Protein AF-A0A0G0K7N0-F1 (afdb_monomer)

Structure (mmCIF, N/CA/C/O backbone):
data_AF-A0A0G0K7N0-F1
#
_entry.id   AF-A0A0G0K7N0-F1
#
loop_
_atom_site.group_PDB
_atom_site.id
_atom_site.type_symbol
_atom_site.label_atom_id
_atom_site.label_alt_id
_atom_site.label_comp_id
_atom_site.label_asym_id
_atom_site.label_entity_id
_atom_site.label_seq_id
_atom_site.pdbx_PDB_ins_code
_atom_site.Cartn_x
_atom_site.Cartn_y
_atom_site.Cartn_z
_atom_site.occupancy
_atom_site.B_iso_or_equiv
_atom_site.auth_seq_id
_atom_site.auth_comp_id
_atom_site.auth_asym_id
_atom_site.auth_atom_id
_atom_site.pdbx_PDB_model_num
ATOM 1 N N . SER A 1 1 ? 27.057 -12.767 5.379 1.00 73.12 1 SER A N 1
ATOM 2 C CA . SER A 1 1 ? 26.834 -13.093 3.953 1.00 73.12 1 SER A CA 1
ATOM 3 C C . SER A 1 1 ? 25.597 -12.345 3.474 1.00 73.12 1 SER A C 1
ATOM 5 O O . SER A 1 1 ? 24.808 -11.921 4.312 1.00 73.12 1 SER A O 1
ATOM 7 N N . PHE A 1 2 ? 25.406 -12.199 2.161 1.00 77.31 2 PHE A N 1
ATOM 8 C CA . PHE A 1 2 ? 24.207 -11.573 1.585 1.00 77.31 2 PHE A CA 1
ATOM 9 C C . PHE A 1 2 ? 22.898 -12.243 2.057 1.00 77.31 2 PHE A C 1
ATOM 11 O O . PHE A 1 2 ? 21.954 -11.561 2.433 1.00 77.31 2 PHE A O 1
ATOM 18 N N . ILE A 1 3 ? 22.882 -13.579 2.159 1.00 69.94 3 ILE A N 1
ATOM 19 C CA . ILE A 1 3 ? 21.724 -14.349 2.654 1.00 69.94 3 ILE A CA 1
ATOM 20 C C . ILE A 1 3 ? 21.365 -13.985 4.102 1.00 69.94 3 ILE A C 1
ATOM 22 O O . ILE A 1 3 ? 20.190 -13.795 4.405 1.00 69.94 3 ILE A O 1
ATOM 26 N N . ASN A 1 4 ? 22.359 -13.850 4.990 1.00 76.06 4 ASN A N 1
ATOM 27 C CA . ASN A 1 4 ? 22.091 -13.461 6.380 1.00 76.06 4 ASN A CA 1
ATOM 28 C C . ASN A 1 4 ? 21.465 -12.061 6.446 1.00 76.06 4 ASN A C 1
ATOM 30 O O . ASN A 1 4 ? 20.539 -11.853 7.216 1.00 76.06 4 ASN A O 1
ATOM 34 N N . SER A 1 5 ? 21.898 -11.144 5.573 1.00 87.81 5 SER A N 1
ATOM 35 C CA . SER A 1 5 ? 21.306 -9.807 5.496 1.00 87.81 5 SER A CA 1
ATOM 36 C C . SER A 1 5 ? 19.834 -9.839 5.069 1.00 87.81 5 SER A C 1
ATOM 38 O O . SER A 1 5 ? 19.045 -9.101 5.649 1.00 87.81 5 SER A O 1
ATOM 40 N N . ILE A 1 6 ? 19.438 -10.700 4.120 1.00 92.44 6 ILE A N 1
ATOM 41 C CA . ILE A 1 6 ? 18.023 -10.845 3.729 1.00 92.44 6 ILE A CA 1
ATOM 42 C C . ILE A 1 6 ? 17.181 -11.337 4.909 1.00 92.44 6 ILE A C 1
ATOM 44 O O . ILE A 1 6 ? 16.168 -10.720 5.226 1.00 92.44 6 ILE A O 1
ATOM 48 N N . ASN A 1 7 ? 17.589 -12.425 5.572 1.00 94.31 7 ASN A N 1
ATOM 49 C CA . ASN A 1 7 ? 16.835 -12.970 6.708 1.00 94.31 7 ASN A CA 1
ATOM 50 C C . ASN A 1 7 ? 16.671 -11.923 7.821 1.00 94.31 7 ASN A C 1
ATOM 52 O O . ASN A 1 7 ? 15.562 -11.732 8.322 1.00 94.31 7 ASN A O 1
ATOM 56 N N . ASP A 1 8 ? 17.743 -11.199 8.154 1.00 93.62 8 ASP A N 1
ATOM 57 C CA . ASP A 1 8 ? 17.704 -10.157 9.180 1.00 93.62 8 ASP A CA 1
ATOM 58 C C . ASP A 1 8 ? 16.730 -9.030 8.803 1.00 93.62 8 ASP A C 1
ATOM 60 O O . ASP A 1 8 ? 15.903 -8.633 9.626 1.00 93.62 8 ASP A O 1
ATOM 64 N N . TRP A 1 9 ? 16.767 -8.539 7.559 1.00 94.25 9 TRP A N 1
ATOM 65 C CA . TRP A 1 9 ? 15.851 -7.489 7.100 1.00 94.25 9 TRP A CA 1
ATOM 66 C C . TRP A 1 9 ? 14.395 -7.941 7.080 1.00 94.25 9 TRP A C 1
ATOM 68 O O . TRP A 1 9 ? 13.526 -7.236 7.591 1.00 94.25 9 TRP A O 1
ATOM 78 N N . VAL A 1 10 ? 14.121 -9.132 6.550 1.00 96.88 10 VAL A N 1
ATOM 79 C CA . VAL A 1 10 ? 12.764 -9.687 6.524 1.00 96.88 10 VAL A CA 1
ATOM 80 C C . VAL A 1 10 ? 12.235 -9.908 7.944 1.00 96.88 10 VAL A C 1
ATOM 82 O O . VAL A 1 10 ? 11.079 -9.589 8.220 1.00 96.88 10 VAL A O 1
ATOM 85 N N . GLY A 1 11 ? 13.078 -10.399 8.859 1.00 96.94 11 GLY A N 1
ATOM 86 C CA . GLY A 1 11 ? 12.734 -10.542 10.273 1.00 96.94 11 GLY A CA 1
ATOM 87 C C . GLY A 1 11 ? 12.325 -9.209 10.899 1.00 96.94 11 GLY A C 1
ATOM 88 O O . GLY A 1 11 ? 11.250 -9.113 11.480 1.00 96.94 11 GLY A O 1
ATOM 89 N N . ARG A 1 12 ? 13.121 -8.156 10.691 1.00 96.44 12 ARG A N 1
ATOM 90 C CA . ARG A 1 12 ? 12.838 -6.804 11.203 1.00 96.44 12 ARG A CA 1
ATOM 91 C C . ARG A 1 12 ? 11.540 -6.215 10.648 1.00 96.44 12 ARG A C 1
ATOM 93 O O . ARG A 1 12 ? 10.783 -5.600 11.393 1.00 96.44 12 ARG A O 1
ATOM 100 N N . ILE A 1 13 ? 11.266 -6.418 9.359 1.00 96.94 13 ILE A N 1
ATOM 101 C CA . ILE A 1 13 ? 10.027 -5.962 8.710 1.00 96.94 13 ILE A CA 1
ATOM 102 C C . ILE A 1 13 ? 8.808 -6.690 9.298 1.00 96.94 13 ILE A C 1
ATOM 104 O O . ILE A 1 13 ? 7.800 -6.053 9.611 1.00 96.94 13 ILE A O 1
ATOM 108 N N . ALA A 1 14 ? 8.906 -8.005 9.513 1.00 97.75 14 ALA A N 1
ATOM 109 C CA . ALA A 1 14 ? 7.852 -8.777 10.171 1.00 97.75 14 ALA A CA 1
ATOM 110 C C . ALA A 1 14 ? 7.645 -8.335 11.632 1.00 97.75 14 ALA A C 1
ATOM 112 O O . ALA A 1 14 ? 6.512 -8.146 12.080 1.00 97.75 14 ALA A O 1
ATOM 113 N N . ASP A 1 15 ? 8.733 -8.086 12.363 1.00 97.50 15 ASP A N 1
ATOM 114 C CA . ASP A 1 15 ? 8.694 -7.610 13.747 1.00 97.50 15 ASP A CA 1
ATOM 115 C C . ASP A 1 15 ? 8.118 -6.191 13.867 1.00 97.50 15 ASP A C 1
ATOM 117 O O . ASP A 1 15 ? 7.526 -5.860 14.895 1.00 97.50 15 ASP A O 1
ATOM 121 N N . ALA A 1 16 ? 8.189 -5.375 12.812 1.00 97.19 16 ALA A N 1
ATOM 122 C CA . ALA A 1 16 ? 7.480 -4.098 12.722 1.00 97.19 16 ALA A CA 1
ATOM 123 C C . ALA A 1 16 ? 5.960 -4.260 12.514 1.00 97.19 16 ALA A C 1
ATOM 125 O O . ALA A 1 16 ? 5.212 -3.304 12.668 1.00 97.19 16 ALA A O 1
ATOM 126 N N . GLY A 1 17 ? 5.476 -5.469 12.206 1.00 97.38 17 GLY A N 1
ATOM 127 C CA . GLY A 1 17 ? 4.049 -5.773 12.047 1.00 97.38 17 GLY A CA 1
ATOM 128 C C . GLY A 1 17 ? 3.517 -5.631 10.632 1.00 97.38 17 GLY A C 1
ATOM 129 O O . GLY A 1 17 ? 2.302 -5.627 10.442 1.00 97.38 17 GLY A O 1
ATOM 130 N N . ALA A 1 18 ? 4.401 -5.517 9.641 1.00 97.88 18 ALA A N 1
ATOM 131 C CA . ALA A 1 18 ? 3.981 -5.513 8.253 1.00 97.88 18 ALA A CA 1
ATOM 132 C C . ALA A 1 18 ? 3.206 -6.799 7.918 1.00 97.88 18 ALA A C 1
ATOM 134 O O . ALA A 1 18 ? 3.499 -7.878 8.430 1.00 97.88 18 ALA A O 1
ATOM 135 N N . THR A 1 19 ? 2.215 -6.686 7.036 1.00 98.19 19 THR A N 1
ATOM 136 C CA . THR A 1 19 ? 1.496 -7.850 6.484 1.00 98.19 19 THR A CA 1
ATOM 137 C C . THR A 1 19 ? 2.074 -8.292 5.144 1.00 98.19 19 THR A C 1
ATOM 139 O O . THR A 1 19 ? 1.894 -9.438 4.736 1.00 98.19 19 THR A O 1
ATOM 142 N N . HIS A 1 20 ? 2.758 -7.375 4.458 1.00 98.56 20 HIS A N 1
ATOM 143 C CA . HIS A 1 20 ? 3.392 -7.584 3.167 1.00 98.56 20 HIS A CA 1
ATOM 144 C C . HIS A 1 20 ? 4.812 -7.020 3.197 1.00 98.56 20 HIS A C 1
ATOM 146 O O . HIS A 1 20 ? 5.081 -6.059 3.918 1.00 98.56 20 HIS A O 1
ATOM 152 N N . ILE A 1 21 ? 5.692 -7.573 2.370 1.00 98.12 21 ILE A N 1
ATOM 153 C CA . ILE A 1 21 ? 6.977 -6.966 2.018 1.00 98.12 21 ILE A CA 1
ATOM 154 C C . ILE A 1 21 ? 6.992 -6.634 0.526 1.00 98.12 21 ILE A C 1
ATOM 156 O O . ILE A 1 21 ? 6.667 -7.486 -0.304 1.00 98.12 21 ILE A O 1
ATOM 160 N N . ALA A 1 22 ? 7.363 -5.400 0.184 1.00 97.75 22 ALA A N 1
ATOM 161 C CA . ALA A 1 22 ? 7.577 -4.999 -1.199 1.00 97.75 22 ALA A CA 1
ATOM 162 C C . ALA A 1 22 ? 8.976 -5.418 -1.676 1.00 97.75 22 ALA A C 1
ATOM 164 O O . ALA A 1 22 ? 9.971 -5.137 -1.009 1.00 97.75 22 ALA A O 1
ATOM 165 N N . ILE A 1 23 ? 9.057 -6.079 -2.832 1.00 97.12 23 ILE A N 1
ATOM 166 C CA . ILE A 1 23 ? 10.317 -6.519 -3.445 1.00 97.12 23 ILE A CA 1
ATOM 167 C C . ILE A 1 23 ? 10.445 -5.869 -4.825 1.00 97.12 23 ILE A C 1
ATOM 169 O O . ILE A 1 23 ? 9.653 -6.161 -5.721 1.00 97.12 23 ILE A O 1
ATOM 173 N N . GLY A 1 24 ? 11.465 -5.024 -4.990 1.00 95.38 24 GLY A N 1
ATOM 174 C CA . GLY A 1 24 ? 11.802 -4.335 -6.246 1.00 95.38 24 GLY A CA 1
ATOM 175 C C . GLY A 1 24 ? 12.834 -5.062 -7.116 1.00 95.38 24 GLY A C 1
ATOM 176 O O . GLY A 1 24 ? 13.455 -4.450 -7.976 1.00 95.38 24 GLY A O 1
ATOM 177 N N . THR A 1 25 ? 13.089 -6.352 -6.875 1.00 96.50 25 THR A N 1
ATOM 178 C CA . THR A 1 25 ? 14.009 -7.144 -7.709 1.00 96.50 25 THR A CA 1
ATOM 179 C C . THR A 1 25 ? 13.475 -7.233 -9.147 1.00 96.50 25 THR A C 1
ATOM 181 O O . THR A 1 25 ? 12.296 -7.568 -9.301 1.00 96.50 25 THR A O 1
ATOM 184 N N . PRO A 1 26 ? 14.297 -6.978 -10.187 1.00 97.56 26 PRO A N 1
ATOM 185 C CA . PRO A 1 26 ? 13.845 -7.080 -11.570 1.00 97.56 26 PRO A CA 1
ATOM 186 C C . PRO A 1 26 ? 13.338 -8.481 -11.929 1.00 97.56 26 PRO A C 1
ATOM 188 O O . PRO A 1 26 ? 13.713 -9.481 -11.310 1.00 97.56 26 PRO A O 1
ATOM 191 N N . TYR A 1 27 ? 12.476 -8.551 -12.941 1.00 97.75 27 TYR A N 1
ATOM 192 C CA . TYR A 1 27 ? 11.828 -9.792 -13.377 1.00 97.75 27 TYR A CA 1
ATOM 193 C C . TYR A 1 27 ? 12.665 -10.620 -14.363 1.00 97.75 27 TYR A C 1
ATOM 195 O O . TYR A 1 27 ? 12.240 -11.708 -14.763 1.00 97.75 27 TYR A O 1
ATOM 203 N N . ASP A 1 28 ? 13.850 -10.138 -14.748 1.00 98.19 28 ASP A N 1
ATOM 204 C CA . ASP A 1 28 ? 14.734 -10.834 -15.681 1.00 98.19 28 ASP A CA 1
ATOM 205 C C . ASP A 1 28 ? 15.304 -12.140 -15.071 1.00 98.19 28 ASP A C 1
ATOM 207 O O . ASP A 1 28 ? 15.502 -12.233 -13.850 1.00 98.19 28 ASP A O 1
ATOM 211 N N . PRO A 1 29 ? 15.565 -13.181 -15.890 1.00 97.62 29 PRO A N 1
ATOM 212 C CA . PRO A 1 29 ? 15.922 -14.518 -15.406 1.00 97.62 29 PRO A CA 1
ATOM 213 C C . PRO A 1 29 ? 17.119 -14.582 -14.450 1.00 97.62 29 PRO A C 1
ATOM 215 O O . PRO A 1 29 ? 17.126 -15.403 -13.532 1.00 97.62 29 PRO A O 1
ATOM 218 N N . GLU A 1 30 ? 18.131 -13.739 -14.635 1.00 97.56 30 GLU A N 1
ATOM 219 C CA . GLU A 1 30 ? 19.326 -13.713 -13.793 1.00 97.56 30 GLU A CA 1
ATOM 220 C C . GLU A 1 30 ? 19.069 -13.168 -12.382 1.00 97.56 30 GLU A C 1
ATOM 222 O O . GLU A 1 30 ? 19.817 -13.496 -11.458 1.00 97.56 30 GLU A O 1
ATOM 227 N N . PHE A 1 31 ? 17.997 -12.391 -12.184 1.00 97.56 31 PHE A N 1
ATOM 228 C CA . PHE A 1 31 ? 17.624 -11.858 -10.874 1.00 97.56 31 PHE A CA 1
ATOM 229 C C . PHE A 1 31 ? 16.679 -12.785 -10.094 1.00 97.56 31 PHE A C 1
ATOM 231 O O . PHE A 1 31 ? 16.559 -12.663 -8.868 1.00 97.56 31 PHE A O 1
ATOM 238 N N . LEU A 1 32 ? 16.069 -13.771 -10.764 1.00 97.38 32 LEU A N 1
ATOM 239 C CA . LEU A 1 32 ? 15.164 -14.750 -10.150 1.00 97.38 32 LEU A CA 1
ATOM 240 C C . LEU A 1 32 ? 15.737 -15.460 -8.915 1.00 97.38 32 LEU A C 1
ATOM 242 O O . LEU A 1 32 ? 14.988 -15.616 -7.948 1.00 97.38 32 LEU A O 1
ATOM 246 N N . PRO A 1 33 ? 17.018 -15.887 -8.868 1.00 96.94 33 PRO A N 1
ATOM 247 C CA . PRO A 1 33 ? 17.567 -16.516 -7.668 1.00 96.94 33 PRO A CA 1
ATOM 248 C C . PRO A 1 33 ? 17.484 -15.607 -6.436 1.00 96.94 33 PRO A C 1
ATOM 250 O O . PRO A 1 33 ? 17.153 -16.076 -5.349 1.00 96.94 33 PRO A O 1
ATOM 253 N N . TYR A 1 34 ? 17.717 -14.303 -6.602 1.00 96.12 34 TYR A N 1
ATOM 254 C CA . TYR A 1 34 ? 17.633 -13.329 -5.514 1.00 96.12 34 TYR A CA 1
ATOM 255 C C . TYR A 1 34 ? 16.187 -13.084 -5.092 1.00 96.12 34 TYR A C 1
ATOM 257 O O . TYR A 1 34 ? 15.889 -13.071 -3.898 1.00 96.12 34 TYR A O 1
ATOM 265 N N . MET A 1 35 ? 15.276 -12.970 -6.060 1.00 97.81 35 MET A N 1
ATOM 266 C CA . MET A 1 35 ? 13.847 -12.845 -5.782 1.00 97.81 35 MET A CA 1
ATOM 267 C C . MET A 1 35 ? 13.318 -14.054 -5.002 1.00 97.81 35 MET A C 1
ATOM 269 O O . MET A 1 35 ? 12.631 -13.882 -3.999 1.00 97.81 35 MET A O 1
ATOM 273 N N . LYS A 1 36 ? 13.695 -15.277 -5.405 1.00 97.81 36 LYS A N 1
ATOM 274 C CA . LYS A 1 36 ? 13.322 -16.518 -4.705 1.00 97.81 36 LYS A CA 1
ATOM 275 C C . LYS A 1 36 ? 13.804 -16.529 -3.258 1.00 97.81 36 LYS A C 1
ATOM 277 O O . LYS A 1 36 ? 13.064 -16.985 -2.391 1.00 97.81 36 LYS A O 1
ATOM 282 N N . LEU A 1 37 ? 15.002 -16.007 -2.982 1.00 97.12 37 LEU A N 1
ATOM 283 C CA . LEU A 1 37 ? 15.509 -15.883 -1.612 1.00 97.12 37 LEU A CA 1
ATOM 284 C C . LEU A 1 37 ? 14.652 -14.925 -0.777 1.00 97.12 37 LEU A C 1
ATOM 286 O O . LEU A 1 37 ? 14.222 -15.303 0.310 1.00 97.12 37 LEU A O 1
ATOM 290 N N . TRP A 1 38 ? 14.355 -13.728 -1.290 1.00 97.94 38 TRP A N 1
ATOM 291 C CA . TRP A 1 38 ? 13.490 -12.771 -0.592 1.00 97.94 38 TRP A CA 1
ATOM 292 C C . TRP A 1 38 ? 12.094 -13.338 -0.322 1.00 97.94 38 TRP A C 1
ATOM 294 O O . TRP A 1 38 ? 11.615 -13.266 0.808 1.00 97.94 38 TRP A O 1
ATOM 304 N N . VAL A 1 39 ? 11.466 -13.947 -1.334 1.00 98.56 39 VAL A N 1
ATOM 305 C CA . VAL A 1 39 ? 10.143 -14.574 -1.201 1.00 98.56 39 VAL A CA 1
ATOM 306 C C . VAL A 1 39 ? 10.182 -15.686 -0.154 1.00 98.56 39 VAL A C 1
ATOM 308 O O . VAL A 1 39 ? 9.346 -15.704 0.746 1.00 98.56 39 VAL A O 1
ATOM 311 N N . ALA A 1 40 ? 11.164 -16.590 -0.220 1.00 98.19 40 ALA A N 1
ATOM 312 C CA . ALA A 1 40 ? 11.268 -17.703 0.719 1.00 98.19 40 ALA A CA 1
ATOM 313 C C . ALA A 1 40 ? 11.436 -17.230 2.172 1.00 98.19 40 ALA A C 1
ATOM 315 O O . ALA A 1 40 ? 10.783 -17.768 3.067 1.00 98.19 40 ALA A O 1
ATOM 316 N N . GLU A 1 41 ? 12.275 -16.221 2.422 1.00 98.00 41 GLU A N 1
ATOM 317 C CA . GLU A 1 41 ? 12.420 -15.649 3.765 1.00 98.00 41 GLU A CA 1
ATOM 318 C C . GLU A 1 41 ? 11.141 -14.934 4.224 1.00 98.00 41 GLU A C 1
ATOM 320 O O . GLU A 1 41 ? 10.741 -15.093 5.379 1.00 98.00 41 GLU A O 1
ATOM 325 N N . ALA A 1 42 ? 10.449 -14.213 3.332 1.00 98.38 42 ALA A N 1
ATOM 326 C CA . ALA A 1 42 ? 9.176 -13.559 3.643 1.00 98.38 42 ALA A CA 1
ATOM 327 C C . ALA A 1 42 ? 8.126 -14.570 4.128 1.00 98.38 42 ALA A C 1
ATOM 329 O O . ALA A 1 42 ? 7.511 -14.377 5.182 1.00 98.38 42 ALA A O 1
ATOM 330 N N . ARG A 1 43 ? 7.991 -15.710 3.432 1.00 98.25 43 ARG A N 1
ATOM 331 C CA . ARG A 1 43 ? 7.036 -16.766 3.817 1.00 98.25 43 ARG A CA 1
ATOM 332 C C . ARG A 1 43 ? 7.350 -17.394 5.163 1.00 98.25 43 ARG A C 1
ATOM 334 O O . ARG A 1 43 ? 6.431 -17.642 5.939 1.00 98.25 43 ARG A O 1
ATOM 341 N N . LYS A 1 44 ? 8.632 -17.603 5.493 1.00 98.00 44 LYS A N 1
ATOM 342 C CA . LYS A 1 44 ? 9.034 -18.121 6.817 1.00 98.00 44 LYS A CA 1
ATOM 343 C C . LYS A 1 44 ? 8.553 -17.233 7.967 1.00 98.00 44 LYS A C 1
ATOM 345 O O . LYS A 1 44 ? 8.414 -17.720 9.086 1.00 98.00 44 LYS A O 1
ATOM 350 N N . ARG A 1 45 ? 8.312 -15.945 7.701 1.00 97.94 45 ARG A N 1
ATOM 351 C CA . ARG A 1 45 ? 7.810 -14.961 8.668 1.00 97.94 45 ARG A CA 1
ATOM 352 C C . ARG A 1 45 ? 6.314 -14.661 8.516 1.00 97.94 45 ARG A C 1
ATOM 354 O O . ARG A 1 45 ? 5.813 -13.774 9.195 1.00 97.94 45 ARG A O 1
ATOM 361 N N . GLY A 1 46 ? 5.599 -15.395 7.658 1.00 97.69 46 GLY A N 1
ATOM 362 C CA . GLY A 1 46 ? 4.164 -15.209 7.430 1.00 97.69 46 GLY A CA 1
ATOM 363 C C . GLY A 1 46 ? 3.808 -13.925 6.677 1.00 97.69 46 GLY A C 1
ATOM 364 O O . GLY A 1 46 ? 2.661 -13.490 6.744 1.00 97.69 46 GLY A O 1
ATOM 365 N N . LEU A 1 47 ? 4.771 -13.309 5.984 1.00 98.62 47 LEU A N 1
ATOM 366 C CA . LEU A 1 47 ? 4.526 -12.126 5.167 1.00 98.62 47 LEU A CA 1
ATOM 367 C C . LEU A 1 47 ? 4.009 -12.524 3.786 1.00 98.62 47 LEU A C 1
ATOM 369 O O . LEU A 1 47 ? 4.546 -13.433 3.142 1.00 98.62 47 LEU A O 1
ATOM 373 N N . ASN A 1 48 ? 3.017 -11.777 3.304 1.00 98.75 48 ASN A N 1
ATOM 374 C CA . ASN A 1 48 ? 2.700 -11.753 1.885 1.00 98.75 48 ASN A CA 1
ATOM 375 C C . ASN A 1 48 ? 3.758 -10.960 1.107 1.00 98.75 48 ASN A C 1
ATOM 377 O O . ASN A 1 48 ? 4.514 -10.173 1.682 1.00 98.75 48 ASN A O 1
ATOM 381 N N . VAL A 1 49 ? 3.818 -11.138 -0.209 1.00 98.75 49 VAL A N 1
ATOM 382 C CA . VAL A 1 49 ? 4.773 -10.419 -1.053 1.00 98.75 49 VAL A CA 1
ATOM 383 C C . VAL A 1 49 ? 4.029 -9.463 -1.969 1.00 98.75 49 VAL A C 1
ATOM 385 O O . VAL A 1 49 ? 3.065 -9.834 -2.637 1.00 98.75 49 VAL A O 1
ATOM 388 N N . TRP A 1 50 ? 4.507 -8.223 -2.010 1.00 98.75 50 TRP A N 1
ATOM 389 C CA . TRP A 1 50 ? 4.174 -7.276 -3.058 1.00 98.75 50 TRP A CA 1
ATOM 390 C C . TRP A 1 50 ? 5.339 -7.198 -4.049 1.00 98.75 50 TRP A C 1
ATOM 392 O O . TRP A 1 50 ? 6.368 -6.577 -3.796 1.00 98.75 50 TRP A O 1
ATOM 402 N N . PHE A 1 51 ? 5.187 -7.844 -5.200 1.00 98.44 51 PHE A N 1
ATOM 403 C CA . PHE A 1 51 ? 6.149 -7.764 -6.293 1.00 98.44 51 PHE A CA 1
ATOM 404 C C . PHE A 1 51 ? 6.027 -6.391 -6.965 1.00 98.44 51 PHE A C 1
ATOM 406 O O . PHE A 1 51 ? 5.027 -6.133 -7.634 1.00 98.44 51 PHE A O 1
ATOM 413 N N . ARG A 1 52 ? 7.038 -5.535 -6.782 1.00 96.06 52 ARG A N 1
ATOM 414 C CA . ARG A 1 52 ? 7.143 -4.168 -7.332 1.00 96.06 52 ARG A CA 1
ATOM 415 C C . ARG A 1 52 ? 8.384 -4.002 -8.219 1.00 96.06 52 ARG A C 1
ATOM 417 O O . ARG A 1 52 ? 8.990 -2.936 -8.246 1.00 96.06 52 ARG A O 1
ATOM 424 N N . GLY A 1 53 ? 8.803 -5.067 -8.893 1.00 95.00 53 GLY A N 1
ATOM 425 C CA . GLY A 1 53 ? 9.909 -5.029 -9.845 1.00 95.00 53 GLY A CA 1
ATOM 426 C C . GLY A 1 53 ? 9.472 -4.530 -11.221 1.00 95.00 53 GLY A C 1
ATOM 427 O O . GLY A 1 53 ? 8.328 -4.135 -11.438 1.00 95.00 53 GLY A O 1
ATOM 428 N N . ASN A 1 54 ? 10.398 -4.597 -12.169 1.00 95.88 54 ASN A N 1
ATOM 429 C CA . ASN A 1 54 ? 10.120 -4.411 -13.587 1.00 95.88 54 ASN A CA 1
ATOM 430 C C . ASN A 1 54 ? 11.094 -5.269 -14.412 1.00 95.88 54 ASN A C 1
ATOM 432 O O . ASN A 1 54 ? 12.054 -5.814 -13.864 1.00 95.88 54 ASN A O 1
ATOM 436 N N . PHE A 1 55 ? 10.867 -5.414 -15.715 1.00 97.81 55 PHE A N 1
ATOM 437 C CA . PHE A 1 55 ? 11.903 -5.944 -16.607 1.00 97.81 55 PHE A CA 1
ATOM 438 C C . PHE A 1 55 ? 12.946 -4.861 -16.849 1.00 97.81 55 PHE A C 1
ATOM 440 O O . PHE A 1 55 ? 12.589 -3.722 -17.141 1.00 97.81 55 PHE A O 1
ATOM 447 N N . SER A 1 56 ? 14.229 -5.209 -16.781 1.00 97.88 56 SER A N 1
ATOM 448 C CA . SER A 1 56 ? 15.325 -4.236 -16.884 1.00 97.88 56 SER A CA 1
ATOM 449 C C . SER A 1 56 ? 15.290 -3.455 -18.203 1.00 97.88 56 SER A C 1
ATOM 451 O O . SER A 1 56 ? 15.606 -2.266 -18.242 1.00 97.88 56 SER A O 1
ATOM 453 N N . GLY A 1 57 ? 14.819 -4.084 -19.284 1.00 97.81 57 GLY A N 1
ATOM 454 C CA . GLY A 1 57 ? 14.608 -3.427 -20.575 1.00 97.81 57 GLY A CA 1
ATOM 455 C C . GLY A 1 57 ? 13.493 -2.371 -20.601 1.00 97.81 57 GLY A C 1
ATOM 456 O O . GLY A 1 57 ? 13.419 -1.614 -21.560 1.00 97.81 57 GLY A O 1
ATOM 457 N N . TRP A 1 58 ? 12.621 -2.269 -19.595 1.00 97.56 58 TRP A N 1
ATOM 458 C CA . TRP A 1 58 ? 11.575 -1.234 -19.563 1.00 97.56 58 TRP A CA 1
ATOM 459 C C . TRP A 1 58 ? 12.167 0.180 -19.499 1.00 97.56 58 TRP A C 1
ATOM 461 O O . TRP A 1 58 ? 11.770 1.070 -20.251 1.00 97.56 58 TRP A O 1
ATOM 471 N N . GLU A 1 59 ? 13.170 0.363 -18.645 1.00 96.25 59 GLU A N 1
ATOM 472 C CA . GLU A 1 59 ? 13.885 1.632 -18.460 1.00 96.25 59 GLU A CA 1
ATOM 473 C C . GLU A 1 59 ? 15.279 1.616 -19.102 1.00 96.25 59 GLU A C 1
ATOM 475 O O . GLU A 1 59 ? 15.898 2.663 -19.292 1.00 96.25 59 GLU A O 1
ATOM 480 N N . GLY A 1 60 ? 15.762 0.436 -19.507 1.00 96.56 60 GLY A N 1
ATOM 481 C CA . GLY A 1 60 ? 17.128 0.235 -19.992 1.00 96.56 60 GLY A CA 1
ATOM 482 C C . GLY A 1 60 ? 18.146 0.123 -18.853 1.00 96.56 60 GLY A C 1
ATOM 483 O O . GLY A 1 60 ? 19.305 0.517 -19.004 1.00 96.56 60 GLY A O 1
ATOM 484 N N . TRP A 1 61 ? 17.720 -0.388 -17.695 1.00 96.69 61 TRP A N 1
ATOM 485 C CA . TRP A 1 61 ? 18.598 -0.632 -16.554 1.00 96.69 61 TRP A CA 1
ATOM 486 C C . TRP A 1 61 ? 19.708 -1.618 -16.908 1.00 96.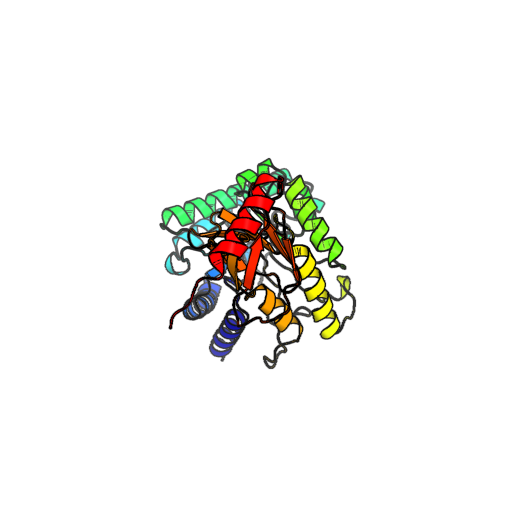69 61 TRP A C 1
ATOM 488 O O . TRP A 1 61 ? 19.551 -2.471 -17.776 1.00 96.69 61 TRP A O 1
ATOM 498 N N . PHE A 1 62 ? 20.851 -1.498 -16.230 1.00 96.00 62 PHE A N 1
ATOM 499 C CA . PHE A 1 62 ? 21.997 -2.410 -16.369 1.00 96.00 62 PHE A CA 1
ATOM 500 C C . PHE A 1 62 ? 22.514 -2.590 -17.814 1.00 96.00 62 PHE A C 1
ATOM 502 O O . PHE A 1 62 ? 23.170 -3.582 -18.119 1.00 96.00 62 PHE A O 1
ATOM 509 N N . GLY A 1 63 ? 22.239 -1.630 -18.706 1.00 96.25 63 GLY A N 1
ATOM 510 C CA . GLY A 1 63 ? 22.633 -1.691 -20.117 1.00 96.25 63 GLY A CA 1
ATOM 511 C C . GLY A 1 63 ? 21.709 -2.530 -21.004 1.00 96.25 63 GLY A C 1
ATOM 512 O O . GLY A 1 63 ? 22.069 -2.810 -22.148 1.00 96.25 63 GLY A O 1
ATOM 513 N N . TYR A 1 64 ? 20.532 -2.927 -20.511 1.00 97.81 64 TYR A N 1
ATOM 514 C CA . TYR A 1 64 ? 19.530 -3.626 -21.309 1.00 97.81 64 TYR A CA 1
ATOM 515 C C . TYR A 1 64 ? 19.002 -2.747 -22.446 1.00 97.81 64 TYR A C 1
ATOM 517 O O . TYR A 1 64 ? 18.795 -1.541 -22.293 1.00 97.81 64 TYR A O 1
ATOM 525 N N . ALA A 1 65 ? 18.741 -3.370 -23.597 1.00 97.94 65 ALA A N 1
ATOM 526 C CA . ALA A 1 65 ? 18.024 -2.709 -24.678 1.00 97.94 65 ALA A CA 1
ATOM 527 C C . ALA A 1 65 ? 16.585 -2.400 -24.244 1.00 97.94 65 ALA A C 1
ATOM 529 O O . ALA A 1 65 ? 15.951 -3.199 -23.552 1.00 97.94 65 ALA A O 1
ATOM 530 N N . LYS A 1 66 ? 16.074 -1.245 -24.681 1.00 97.94 66 LYS A N 1
ATOM 531 C CA . LYS A 1 66 ? 14.690 -0.854 -24.417 1.00 97.94 66 LYS A CA 1
ATOM 532 C C . LYS A 1 66 ? 13.719 -1.811 -25.116 1.00 97.94 66 LYS A C 1
ATOM 534 O O . LYS A 1 66 ? 13.851 -2.021 -26.320 1.00 97.94 66 LYS A O 1
ATOM 539 N N . ILE A 1 67 ? 12.756 -2.358 -24.375 1.00 98.12 67 ILE A N 1
ATOM 540 C CA . ILE A 1 67 ? 11.728 -3.274 -24.903 1.00 98.12 67 ILE A CA 1
ATOM 541 C C . ILE A 1 67 ? 10.460 -2.518 -25.288 1.00 98.12 67 ILE A C 1
ATOM 543 O O . ILE A 1 67 ? 10.128 -1.508 -24.677 1.00 98.12 67 ILE A O 1
ATOM 547 N N . ALA A 1 68 ? 9.717 -3.000 -26.282 1.00 98.06 68 ALA A N 1
ATOM 548 C CA . ALA A 1 68 ? 8.449 -2.375 -26.661 1.00 98.06 68 ALA A CA 1
ATOM 549 C C . ALA A 1 68 ? 7.330 -2.670 -25.633 1.00 98.06 68 ALA A C 1
ATOM 551 O O . ALA A 1 68 ? 7.368 -3.710 -24.972 1.00 98.06 68 ALA A O 1
ATOM 552 N N . PRO A 1 69 ? 6.264 -1.848 -25.543 1.00 98.00 69 PRO A N 1
ATOM 553 C CA . PRO A 1 69 ? 5.151 -2.098 -24.615 1.00 98.00 69 PRO A CA 1
ATOM 554 C C . PRO A 1 69 ? 4.499 -3.482 -24.778 1.00 98.00 69 PRO A C 1
ATOM 556 O O . PRO A 1 69 ? 4.252 -4.183 -23.799 1.00 98.00 69 PRO A O 1
ATOM 559 N N . GLY A 1 70 ? 4.289 -3.933 -26.020 1.00 98.38 70 GLY A N 1
ATOM 560 C CA . GLY A 1 70 ? 3.744 -5.270 -26.284 1.00 98.38 70 GLY A CA 1
ATOM 561 C C . GLY A 1 70 ? 4.687 -6.410 -25.877 1.00 98.38 70 GLY A C 1
ATOM 562 O O . GLY A 1 70 ? 4.230 -7.479 -25.470 1.00 98.38 70 GLY A O 1
ATOM 563 N N . GLU A 1 71 ? 6.001 -6.182 -25.945 1.00 98.50 71 GLU A N 1
ATOM 564 C CA . GLU A 1 71 ? 7.010 -7.131 -25.469 1.00 98.50 71 GLU A CA 1
ATOM 565 C C . GLU A 1 71 ? 7.008 -7.209 -23.939 1.00 98.50 71 GLU A C 1
ATOM 567 O O . GLU A 1 71 ? 6.994 -8.310 -23.393 1.00 98.50 71 GLU A O 1
ATOM 572 N N . HIS A 1 72 ? 6.910 -6.070 -23.246 1.00 98.50 72 HIS A N 1
ATOM 573 C CA . HIS A 1 72 ? 6.766 -6.017 -21.787 1.00 98.50 72 HIS A CA 1
ATOM 574 C C . HIS A 1 72 ? 5.553 -6.826 -21.294 1.00 98.50 72 HIS A C 1
ATOM 576 O O . HIS A 1 72 ? 5.679 -7.675 -20.404 1.00 98.50 72 HIS A O 1
ATOM 582 N N . ILE A 1 73 ? 4.392 -6.657 -21.936 1.00 98.69 73 ILE A N 1
ATOM 583 C CA . ILE A 1 73 ? 3.175 -7.419 -21.616 1.00 98.69 73 ILE A CA 1
ATOM 584 C C . ILE A 1 73 ? 3.390 -8.924 -21.843 1.00 98.69 73 ILE A C 1
ATOM 586 O O . ILE A 1 73 ? 2.975 -9.753 -21.025 1.00 98.69 73 ILE A O 1
ATOM 590 N N . LEU A 1 74 ? 4.046 -9.306 -22.943 1.00 98.75 74 LEU A N 1
ATOM 591 C CA . LEU A 1 74 ? 4.350 -10.708 -23.232 1.00 98.75 74 LEU A CA 1
ATOM 592 C C . LEU A 1 74 ? 5.282 -11.311 -22.174 1.00 98.75 74 LEU A C 1
ATOM 594 O O . LEU A 1 74 ? 4.986 -12.389 -21.651 1.00 98.75 74 LEU A O 1
ATOM 598 N N . LEU A 1 75 ? 6.366 -10.613 -21.833 1.00 98.62 75 LEU A N 1
ATOM 599 C CA . LEU A 1 75 ? 7.322 -11.036 -20.813 1.00 98.62 75 LEU A CA 1
ATOM 600 C C . LEU A 1 75 ? 6.650 -11.175 -19.447 1.00 98.62 75 LEU A C 1
ATOM 602 O O . LEU A 1 75 ? 6.851 -12.186 -18.778 1.00 98.62 75 LEU A O 1
ATOM 606 N N . THR A 1 76 ? 5.759 -10.251 -19.080 1.00 98.62 76 THR A N 1
ATOM 607 C CA . THR A 1 76 ? 4.958 -10.335 -17.848 1.00 98.62 76 THR A CA 1
ATOM 608 C C . THR A 1 76 ? 4.158 -11.639 -17.786 1.00 98.62 76 THR A C 1
ATOM 610 O O . THR A 1 76 ? 4.202 -12.362 -16.786 1.00 98.62 76 THR A O 1
ATOM 613 N N . LYS A 1 77 ? 3.458 -12.003 -18.871 1.00 98.75 77 LYS A N 1
ATOM 614 C CA . LYS A 1 77 ? 2.693 -13.263 -18.940 1.00 98.75 77 LYS A CA 1
ATOM 615 C C . LYS A 1 77 ? 3.601 -14.481 -18.798 1.00 98.75 77 LYS A C 1
ATOM 617 O O . LYS A 1 77 ? 3.246 -15.432 -18.098 1.00 98.75 77 LYS A O 1
ATOM 622 N N . VAL A 1 78 ? 4.747 -14.470 -19.481 1.00 98.75 78 VAL A N 1
ATOM 623 C CA . VAL A 1 78 ? 5.724 -15.566 -19.443 1.00 98.75 78 VAL A CA 1
ATOM 624 C C . VAL A 1 78 ? 6.301 -15.717 -18.040 1.00 98.75 78 VAL A C 1
ATOM 626 O O . VAL A 1 78 ? 6.317 -16.833 -17.524 1.00 98.75 78 VAL A O 1
ATOM 629 N N . PHE A 1 79 ? 6.695 -14.619 -17.398 1.00 98.69 79 PHE A N 1
ATOM 630 C CA . PHE A 1 79 ? 7.236 -14.606 -16.044 1.00 98.69 79 PHE A CA 1
ATOM 631 C C . PHE A 1 79 ? 6.258 -15.218 -15.040 1.00 98.69 79 PHE A C 1
ATOM 633 O O . PHE A 1 79 ? 6.624 -16.163 -14.341 1.00 98.69 79 PHE A O 1
ATOM 640 N N . ILE A 1 80 ? 5.000 -14.762 -15.033 1.00 98.75 80 ILE A N 1
ATOM 641 C CA . ILE A 1 80 ? 3.974 -15.280 -14.116 1.00 98.75 80 ILE A CA 1
ATOM 642 C C . ILE A 1 80 ? 3.761 -16.785 -14.329 1.00 98.75 80 ILE A C 1
ATOM 644 O O . ILE A 1 80 ? 3.782 -17.566 -13.380 1.00 98.75 80 ILE A O 1
ATOM 648 N N . ARG A 1 81 ? 3.579 -17.214 -15.584 1.00 98.62 81 ARG A N 1
ATOM 649 C CA . ARG A 1 81 ? 3.249 -18.612 -15.913 1.00 98.62 81 ARG A CA 1
ATOM 650 C C . ARG A 1 81 ? 4.410 -19.577 -15.710 1.00 98.62 81 ARG A C 1
ATOM 652 O O . ARG A 1 81 ? 4.173 -20.742 -15.409 1.00 98.62 81 ARG A O 1
ATOM 659 N N . SER A 1 82 ? 5.640 -19.104 -15.887 1.00 98.50 82 SER A N 1
ATOM 660 C CA . SER A 1 82 ? 6.846 -19.931 -15.765 1.00 98.50 82 SER A CA 1
ATOM 661 C C . SER A 1 82 ? 7.337 -20.055 -14.324 1.00 98.50 82 SER A C 1
ATOM 663 O O . SER A 1 82 ? 8.164 -20.918 -14.047 1.00 98.50 82 SER A O 1
ATOM 665 N N . ASN A 1 83 ? 6.826 -19.226 -13.407 1.00 98.50 83 ASN A N 1
ATOM 666 C CA . ASN A 1 83 ? 7.252 -19.195 -12.007 1.00 98.50 83 ASN A CA 1
ATOM 667 C C . ASN A 1 83 ? 6.068 -19.293 -11.018 1.00 98.50 83 ASN A C 1
ATOM 669 O O . ASN A 1 83 ? 5.957 -18.468 -10.109 1.00 98.50 83 ASN A O 1
ATOM 673 N N . PRO A 1 84 ? 5.154 -20.276 -11.151 1.00 98.25 84 PRO A N 1
ATOM 674 C CA . PRO A 1 84 ? 3.974 -20.378 -10.286 1.00 98.25 84 PRO A CA 1
ATOM 675 C C . PRO A 1 84 ? 4.308 -20.666 -8.809 1.00 98.25 84 PRO A C 1
ATOM 677 O O . PRO A 1 84 ? 3.438 -20.539 -7.943 1.00 98.25 84 PRO A O 1
ATOM 680 N N . ASP A 1 85 ? 5.545 -21.083 -8.529 1.00 97.88 85 ASP A N 1
ATOM 681 C CA . ASP A 1 85 ? 6.111 -21.324 -7.201 1.00 97.88 85 ASP A CA 1
ATOM 682 C C . ASP A 1 85 ? 6.475 -20.035 -6.450 1.00 97.88 85 ASP A C 1
ATOM 684 O O . ASP A 1 85 ? 6.593 -20.071 -5.229 1.00 97.88 85 ASP A O 1
ATOM 688 N N . LEU A 1 86 ? 6.620 -18.899 -7.144 1.00 98.38 86 LEU A N 1
ATOM 689 C CA . LEU A 1 86 ? 6.870 -17.602 -6.501 1.00 98.38 86 LEU A CA 1
ATOM 690 C C . LEU A 1 86 ? 5.641 -17.042 -5.781 1.00 98.38 86 LEU A C 1
ATOM 692 O O . LEU A 1 86 ? 5.778 -16.265 -4.835 1.00 98.38 86 LEU A O 1
ATOM 696 N N . PHE A 1 87 ? 4.449 -17.403 -6.250 1.00 98.69 87 PHE A N 1
ATOM 697 C CA . PHE A 1 87 ? 3.218 -16.695 -5.925 1.00 98.69 87 PHE A CA 1
ATOM 698 C C . PHE A 1 87 ? 2.316 -17.492 -4.987 1.00 98.69 87 PHE A C 1
ATOM 700 O O . PHE A 1 87 ? 2.023 -18.668 -5.227 1.00 98.69 87 PHE A O 1
ATOM 707 N N . GLU A 1 88 ? 1.787 -16.807 -3.978 1.00 98.56 88 GLU A N 1
ATOM 708 C CA . GLU A 1 88 ? 0.793 -17.314 -3.039 1.00 98.56 88 GLU A CA 1
ATOM 709 C C . GLU A 1 88 ? -0.480 -16.458 -3.050 1.00 98.56 88 GLU A C 1
ATOM 711 O O . GLU A 1 88 ? -0.507 -15.306 -3.483 1.00 98.56 88 GLU A O 1
ATOM 716 N N . ASN A 1 89 ? -1.584 -17.045 -2.586 1.00 98.50 89 ASN A N 1
ATOM 717 C CA . ASN A 1 89 ? -2.840 -16.314 -2.473 1.00 98.50 89 ASN A CA 1
ATOM 718 C C . ASN A 1 89 ? -2.700 -15.194 -1.439 1.00 98.50 89 ASN A C 1
ATOM 720 O O . ASN A 1 89 ? -2.298 -15.450 -0.309 1.00 98.50 89 ASN A O 1
ATOM 724 N N . GLY A 1 90 ? -3.118 -13.984 -1.806 1.00 98.06 90 GLY A N 1
ATOM 725 C CA . GLY A 1 90 ? -2.969 -12.801 -0.956 1.00 98.06 90 GLY A CA 1
ATOM 726 C C . GLY A 1 90 ? -1.775 -11.921 -1.317 1.00 98.06 90 GLY A C 1
ATOM 727 O O . GLY A 1 90 ? -1.712 -10.801 -0.821 1.00 98.06 90 GLY A O 1
ATOM 728 N N . ASP A 1 91 ? -0.897 -12.369 -2.216 1.00 98.81 91 ASP A N 1
ATOM 729 C CA . ASP A 1 91 ? 0.143 -11.520 -2.792 1.00 98.81 91 ASP A CA 1
ATOM 730 C C . ASP A 1 91 ? -0.423 -10.379 -3.641 1.00 98.81 91 ASP A C 1
ATOM 732 O O . ASP A 1 91 ? -1.571 -10.405 -4.105 1.00 98.81 91 ASP A O 1
ATOM 736 N N . ILE A 1 92 ? 0.447 -9.405 -3.899 1.00 98.69 92 ILE A N 1
ATOM 737 C CA . ILE A 1 92 ? 0.209 -8.285 -4.802 1.00 98.69 92 ILE A CA 1
ATOM 738 C C . ILE A 1 92 ? 1.281 -8.304 -5.895 1.00 98.69 92 ILE A C 1
ATOM 740 O O . ILE A 1 92 ? 2.462 -8.491 -5.613 1.00 98.69 92 ILE A O 1
ATOM 744 N N . PHE A 1 93 ? 0.887 -8.096 -7.146 1.00 98.56 93 PHE A N 1
ATOM 745 C CA . PHE A 1 93 ? 1.796 -8.028 -8.284 1.00 98.56 93 PHE A CA 1
ATOM 746 C C . PHE A 1 93 ? 1.563 -6.754 -9.090 1.00 98.56 93 PHE A C 1
ATOM 748 O O . PHE A 1 93 ? 0.483 -6.553 -9.655 1.00 98.56 93 PHE A O 1
ATOM 755 N N . THR A 1 94 ? 2.597 -5.927 -9.177 1.00 97.88 94 THR A N 1
ATOM 756 C CA . THR A 1 94 ? 2.640 -4.730 -10.010 1.00 97.88 94 THR A CA 1
ATOM 757 C C . THR A 1 94 ? 3.373 -5.073 -11.305 1.00 97.88 94 THR A C 1
ATOM 759 O O . THR A 1 94 ? 4.577 -5.294 -11.262 1.00 97.88 94 THR A O 1
ATOM 762 N N . PRO A 1 95 ? 2.690 -5.137 -12.464 1.00 95.50 95 PRO A N 1
ATOM 763 C CA . PRO A 1 95 ? 3.356 -5.472 -13.725 1.00 95.50 95 PRO A CA 1
ATOM 764 C C . PRO A 1 95 ? 4.448 -4.477 -14.114 1.00 95.50 95 PRO A C 1
ATOM 766 O O . PRO A 1 95 ? 5.421 -4.840 -14.767 1.00 95.50 95 PRO A O 1
ATOM 769 N N . CYS A 1 96 ? 4.249 -3.217 -13.743 1.00 95.19 96 CYS A N 1
ATOM 770 C CA . CYS A 1 96 ? 5.107 -2.111 -14.103 1.00 95.19 96 CYS A CA 1
ATOM 771 C C . CYS A 1 96 ? 5.002 -1.054 -12.996 1.00 95.19 96 CYS A C 1
ATOM 773 O O . CYS A 1 96 ? 3.951 -0.442 -12.798 1.00 95.19 96 CYS A O 1
ATOM 775 N N . THR A 1 97 ? 6.060 -0.954 -12.198 1.00 94.12 97 THR A N 1
ATOM 776 C CA . THR A 1 97 ? 6.243 0.082 -11.173 1.00 94.12 97 THR A CA 1
ATOM 777 C C . THR A 1 97 ? 6.705 1.358 -11.872 1.00 94.12 97 THR A C 1
ATOM 779 O O . THR A 1 97 ? 7.577 1.262 -12.735 1.00 94.12 97 THR A O 1
ATOM 782 N N . GLU A 1 98 ? 6.101 2.505 -11.543 1.00 95.31 98 GLU A N 1
ATOM 783 C CA . GLU A 1 98 ? 6.410 3.829 -12.114 1.00 95.31 98 GLU A CA 1
ATOM 784 C C . GLU A 1 98 ? 6.526 3.813 -13.646 1.00 95.31 98 GLU A C 1
ATOM 786 O O . GLU A 1 98 ? 7.551 4.150 -14.244 1.00 95.31 98 GLU A O 1
ATOM 791 N N . CYS A 1 99 ? 5.462 3.366 -14.315 1.00 96.50 99 CYS A N 1
ATOM 792 C CA . CYS A 1 99 ? 5.469 3.156 -15.763 1.00 96.50 99 CYS A CA 1
ATOM 793 C C . CYS A 1 99 ? 5.870 4.384 -16.587 1.00 96.50 99 CYS A C 1
ATOM 795 O O . CYS A 1 99 ? 6.385 4.222 -17.695 1.00 96.50 99 CYS A O 1
ATOM 797 N N . GLU A 1 100 ? 5.671 5.587 -16.054 1.00 97.75 100 GLU A N 1
ATOM 798 C CA . GLU A 1 100 ? 6.116 6.851 -16.640 1.00 97.75 100 GLU A CA 1
ATOM 799 C C . GLU A 1 100 ? 7.628 6.926 -16.899 1.00 97.75 100 GLU A C 1
ATOM 801 O O . GLU A 1 100 ? 8.049 7.634 -17.813 1.00 97.75 100 GLU A O 1
ATOM 806 N N . ASN A 1 101 ? 8.443 6.169 -16.159 1.00 96.62 101 ASN A N 1
ATOM 807 C CA . ASN A 1 101 ? 9.900 6.180 -16.302 1.00 96.62 101 ASN A CA 1
ATOM 808 C C . ASN A 1 101 ? 10.387 5.333 -17.489 1.00 96.62 101 ASN A C 1
ATOM 810 O O . ASN A 1 101 ? 11.523 5.480 -17.949 1.00 96.62 101 ASN A O 1
ATOM 814 N N . GLY A 1 102 ? 9.536 4.446 -18.011 1.00 95.62 102 GLY A N 1
ATOM 815 C CA . GLY A 1 102 ? 9.913 3.503 -19.057 1.00 95.62 102 GLY A CA 1
ATOM 816 C C . GLY A 1 102 ? 9.719 3.997 -20.482 1.00 95.62 102 GLY A C 1
ATOM 817 O O . GLY A 1 102 ? 9.643 5.187 -20.784 1.00 95.62 102 GLY A O 1
ATOM 818 N N . VAL A 1 103 ? 9.641 3.039 -21.406 1.00 95.00 103 VAL A N 1
ATOM 819 C CA . VAL A 1 103 ? 9.608 3.314 -22.852 1.00 95.00 103 VAL A CA 1
ATOM 820 C C . VAL A 1 103 ? 8.389 4.102 -23.332 1.00 95.00 103 VAL A C 1
ATOM 822 O O . VAL A 1 103 ? 8.491 4.767 -24.360 1.00 95.00 103 VAL A O 1
ATOM 825 N N . ILE A 1 104 ? 7.254 4.028 -22.628 1.00 96.19 104 ILE A N 1
ATOM 826 C CA . ILE A 1 104 ? 6.048 4.802 -22.976 1.00 96.19 104 ILE A CA 1
ATOM 827 C C . ILE A 1 104 ? 6.171 6.271 -22.561 1.00 96.19 104 ILE A C 1
ATOM 829 O O . ILE A 1 104 ? 5.473 7.121 -23.110 1.00 96.19 104 ILE A O 1
ATOM 833 N N . GLY A 1 105 ? 7.099 6.563 -21.646 1.00 97.31 105 GLY A N 1
ATOM 834 C CA . GLY A 1 105 ? 7.360 7.891 -21.126 1.00 97.31 105 GLY A CA 1
ATOM 835 C C . GLY A 1 105 ? 6.248 8.434 -20.237 1.00 97.31 105 GLY A C 1
ATOM 836 O O . GLY A 1 105 ? 5.165 7.867 -20.079 1.00 97.31 105 GLY A O 1
ATOM 837 N N . ASP A 1 106 ? 6.547 9.585 -19.660 1.00 98.38 106 ASP A N 1
ATOM 838 C CA . ASP A 1 106 ? 5.655 10.276 -18.752 1.00 98.38 106 ASP A CA 1
ATOM 839 C C . ASP A 1 106 ? 4.544 11.013 -19.515 1.00 98.38 106 ASP A C 1
ATOM 841 O O . ASP A 1 106 ? 4.844 11.907 -20.320 1.00 98.38 106 ASP A O 1
ATOM 845 N N . PRO A 1 107 ? 3.262 10.705 -19.251 1.00 98.19 107 PRO A N 1
ATOM 846 C CA . PRO A 1 107 ? 2.139 11.298 -19.969 1.00 98.19 107 PRO A CA 1
ATOM 847 C C . PRO A 1 107 ? 2.027 12.817 -19.782 1.00 98.19 107 PRO A C 1
ATOM 849 O O . PRO A 1 107 ? 1.431 13.485 -20.630 1.00 98.19 107 PRO A O 1
ATOM 852 N N . ARG A 1 108 ? 2.635 13.394 -18.733 1.00 97.88 108 ARG A N 1
ATOM 853 C CA . ARG A 1 108 ? 2.734 14.853 -18.547 1.00 97.88 108 ARG A CA 1
ATOM 854 C C . ARG A 1 108 ? 3.585 15.510 -19.636 1.00 97.88 108 ARG A C 1
ATOM 856 O O . ARG A 1 108 ? 3.322 16.653 -20.006 1.00 97.88 108 ARG A O 1
ATOM 863 N N . PHE A 1 109 ? 4.592 14.799 -20.148 1.00 98.12 109 PHE A N 1
ATOM 864 C CA . PHE A 1 109 ? 5.529 15.306 -21.155 1.00 98.12 109 PHE A CA 1
ATOM 865 C C . PHE A 1 109 ? 5.214 14.804 -22.563 1.00 98.12 109 PHE A C 1
ATOM 867 O O . PHE A 1 109 ? 5.350 15.562 -23.521 1.00 98.12 109 PHE A O 1
ATOM 874 N N . THR A 1 110 ? 4.787 13.548 -22.708 1.00 98.00 110 THR A N 1
ATOM 875 C CA . THR A 1 110 ? 4.430 12.987 -24.020 1.00 98.00 110 THR A CA 1
ATOM 876 C C . THR A 1 110 ? 3.083 13.506 -24.519 1.00 98.00 110 THR A C 1
ATOM 878 O O . THR A 1 110 ? 2.861 13.563 -25.727 1.00 98.00 110 THR A O 1
ATOM 881 N N . GLY A 1 111 ? 2.182 13.883 -23.604 1.00 97.81 111 GLY A N 1
ATOM 882 C CA . GLY A 1 111 ? 0.800 14.249 -23.908 1.00 97.81 111 GLY A CA 1
ATOM 883 C C . GLY A 1 111 ? -0.098 13.057 -24.261 1.00 97.81 111 GLY A C 1
ATOM 884 O O . GLY A 1 111 ? -1.287 13.253 -24.509 1.00 97.81 111 GLY A O 1
ATOM 885 N N . ASP A 1 112 ? 0.432 11.830 -24.263 1.00 98.12 112 ASP A N 1
ATOM 886 C CA . ASP A 1 112 ? -0.298 10.614 -24.637 1.00 98.12 112 ASP A CA 1
ATOM 887 C C . ASP A 1 112 ? -0.912 9.914 -23.414 1.00 98.12 112 ASP A C 1
ATOM 889 O O . ASP A 1 112 ? -0.534 8.809 -23.017 1.00 98.12 112 ASP A O 1
ATOM 893 N N . VAL A 1 113 ? -1.874 10.588 -22.782 1.00 98.56 113 VAL A N 1
ATOM 894 C CA . VAL A 1 113 ? -2.588 10.050 -21.613 1.00 98.56 113 VAL A CA 1
ATOM 895 C C . VAL A 1 113 ? -3.385 8.791 -21.979 1.00 98.56 113 VAL A C 1
ATOM 897 O O . VAL A 1 113 ? -3.422 7.837 -21.204 1.00 98.56 113 VAL A O 1
ATOM 900 N N . ASP A 1 114 ? -4.013 8.761 -23.156 1.00 98.56 114 ASP A N 1
ATOM 901 C CA . ASP A 1 114 ? -4.849 7.632 -23.574 1.00 98.56 114 ASP A CA 1
ATOM 902 C C . ASP A 1 114 ? -4.013 6.394 -23.923 1.00 98.56 114 ASP A C 1
ATOM 904 O O . ASP A 1 114 ? -4.382 5.282 -23.534 1.00 98.56 1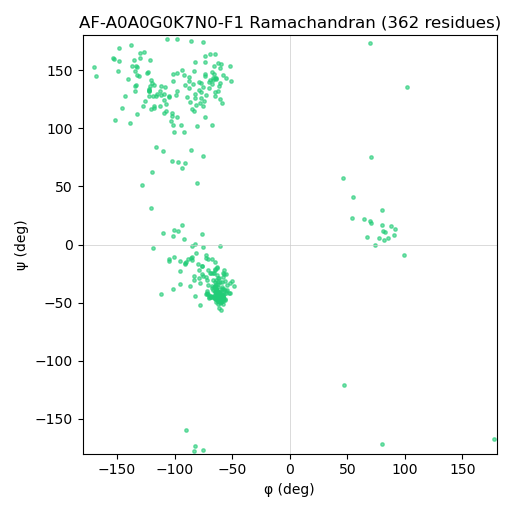14 ASP A O 1
ATOM 908 N N . GLY A 1 115 ? -2.864 6.563 -24.587 1.00 98.44 115 GLY A N 1
ATOM 909 C CA . GLY A 1 115 ? -1.906 5.481 -24.809 1.00 98.44 115 GLY A CA 1
ATOM 910 C C . GLY A 1 115 ? -1.377 4.907 -23.496 1.00 98.44 115 GLY A C 1
ATOM 911 O O . GLY A 1 115 ? -1.368 3.686 -23.321 1.00 98.44 115 GLY A O 1
ATOM 912 N N . PHE A 1 116 ? -1.046 5.773 -22.531 1.00 98.69 116 PHE A N 1
ATOM 913 C CA . PHE A 1 116 ? -0.624 5.350 -21.194 1.00 98.69 116 PHE A CA 1
ATOM 914 C C . PHE A 1 116 ? -1.711 4.523 -20.488 1.00 98.69 116 PHE A C 1
ATOM 916 O O . PHE A 1 116 ? -1.448 3.412 -20.025 1.00 98.69 116 PHE A O 1
ATOM 923 N N . ARG A 1 117 ? -2.963 5.005 -20.471 1.00 98.69 117 ARG A N 1
ATOM 924 C CA . ARG A 1 117 ? -4.113 4.282 -19.892 1.00 98.69 117 ARG A CA 1
ATOM 925 C C . ARG A 1 117 ? -4.326 2.917 -20.540 1.00 98.69 117 ARG A C 1
ATOM 927 O O . ARG A 1 117 ? -4.525 1.931 -19.830 1.00 98.69 117 ARG A O 1
ATOM 934 N N . ASN A 1 118 ? -4.277 2.849 -21.870 1.00 98.62 118 ASN A N 1
ATOM 935 C CA . ASN A 1 118 ? -4.457 1.595 -22.601 1.00 98.62 118 ASN A CA 1
ATOM 936 C C . ASN A 1 118 ? -3.378 0.575 -22.226 1.00 98.62 118 ASN A C 1
ATOM 938 O O . ASN A 1 118 ? -3.707 -0.576 -21.948 1.00 98.62 118 ASN A O 1
ATOM 942 N N . PHE A 1 119 ? -2.118 1.004 -22.122 1.00 98.62 119 PHE A N 1
ATOM 943 C CA . PHE A 1 119 ? -1.033 0.130 -21.684 1.00 98.62 119 PHE A CA 1
ATOM 944 C C . PHE A 1 119 ? -1.262 -0.439 -20.275 1.00 98.62 119 PHE A C 1
ATOM 946 O O . PHE A 1 119 ? -1.085 -1.645 -20.069 1.00 98.62 119 PHE A O 1
ATOM 953 N N . LEU A 1 120 ? -1.691 0.388 -19.311 1.00 98.62 120 LEU A N 1
ATOM 954 C CA . LEU A 1 120 ? -1.996 -0.086 -17.955 1.00 98.62 120 LEU A CA 1
ATOM 955 C C . LEU A 1 120 ? -3.117 -1.134 -17.969 1.00 98.62 120 LEU A C 1
ATOM 957 O O . LEU A 1 120 ? -2.997 -2.184 -17.337 1.00 98.62 120 LEU A O 1
ATOM 961 N N . ILE A 1 121 ? -4.194 -0.871 -18.715 1.00 98.69 121 ILE A N 1
ATOM 962 C CA . ILE A 1 121 ? -5.355 -1.767 -18.811 1.00 98.69 121 ILE A CA 1
ATOM 963 C C . ILE A 1 121 ? -4.964 -3.100 -19.461 1.00 98.69 121 ILE A C 1
ATOM 965 O O . ILE A 1 121 ? -5.307 -4.165 -18.946 1.00 98.69 121 ILE A O 1
ATOM 969 N N . GLU A 1 122 ? -4.208 -3.076 -20.557 1.00 98.69 122 GLU A N 1
ATOM 970 C CA . GLU A 1 122 ? -3.739 -4.299 -21.216 1.00 98.69 122 GLU A CA 1
ATOM 971 C C . GLU A 1 122 ? -2.794 -5.106 -20.316 1.00 98.69 122 GLU A C 1
ATOM 973 O O . GLU A 1 122 ? -2.930 -6.329 -20.206 1.00 98.69 122 GLU A O 1
ATOM 978 N N . SER A 1 123 ? -1.890 -4.427 -19.605 1.00 98.44 123 SER A N 1
ATOM 979 C CA . SER A 1 123 ? -0.987 -5.049 -18.631 1.00 98.44 123 SER A CA 1
ATOM 980 C C . SER A 1 123 ? -1.749 -5.680 -17.461 1.00 98.44 123 SER A C 1
ATOM 982 O O . SER A 1 123 ? -1.415 -6.785 -17.019 1.00 98.44 123 SER A O 1
ATOM 984 N N . TYR A 1 124 ? -2.805 -5.021 -16.976 1.00 98.69 124 TYR A N 1
ATOM 985 C CA . TYR A 1 124 ? -3.689 -5.539 -15.930 1.00 98.69 124 TYR A CA 1
ATOM 986 C C . TYR A 1 124 ? -4.415 -6.811 -16.365 1.00 98.69 124 TYR A C 1
ATOM 988 O O . TYR A 1 124 ? -4.412 -7.809 -15.641 1.00 98.69 124 TYR A O 1
ATOM 996 N N . ILE A 1 125 ? -5.010 -6.798 -17.560 1.00 98.62 125 ILE A N 1
ATOM 997 C CA . ILE A 1 125 ? -5.724 -7.954 -18.111 1.00 98.62 125 ILE A CA 1
ATOM 998 C C . ILE A 1 125 ? -4.749 -9.122 -18.289 1.00 98.62 125 ILE A C 1
ATOM 1000 O O . ILE A 1 125 ? -5.006 -10.231 -17.821 1.00 98.62 125 ILE A O 1
ATOM 1004 N N . ALA A 1 126 ? -3.590 -8.870 -18.900 1.00 98.62 126 ALA A N 1
ATOM 1005 C CA . ALA A 1 126 ? -2.586 -9.890 -19.177 1.00 98.62 126 ALA A CA 1
ATOM 1006 C C . ALA A 1 126 ? -2.043 -10.574 -17.911 1.00 98.62 126 ALA A C 1
ATOM 1008 O O . ALA A 1 126 ? -1.888 -11.803 -17.883 1.00 98.62 126 ALA A O 1
ATOM 1009 N N . SER A 1 127 ? -1.753 -9.794 -16.870 1.00 98.50 127 SER A N 1
ATOM 1010 C CA . SER A 1 127 ? -1.278 -10.308 -15.581 1.00 98.50 127 SER A CA 1
ATOM 1011 C C . SER A 1 127 ? -2.383 -11.055 -14.828 1.00 98.50 127 SER A C 1
ATOM 1013 O O . SER A 1 127 ? -2.164 -12.193 -14.405 1.00 98.50 127 SER A O 1
ATOM 1015 N N . SER A 1 128 ? -3.592 -10.492 -14.753 1.00 98.50 128 SER A N 1
ATOM 1016 C CA . SER A 1 128 ? -4.752 -11.119 -14.101 1.00 98.50 128 SER A CA 1
ATOM 1017 C C . SER A 1 128 ? -5.127 -12.462 -14.740 1.00 98.50 128 SER A C 1
ATOM 1019 O O . SER A 1 128 ? -5.283 -13.467 -14.041 1.00 98.50 128 SER A O 1
ATOM 1021 N N . ASP A 1 129 ? -5.184 -12.527 -16.073 1.00 98.56 129 ASP A N 1
ATOM 1022 C CA . ASP A 1 129 ? -5.443 -13.772 -16.806 1.00 98.56 129 ASP A CA 1
ATOM 1023 C C . ASP A 1 129 ? -4.333 -14.807 -16.597 1.00 98.56 129 ASP A C 1
ATOM 1025 O O . ASP A 1 129 ? -4.586 -16.015 -16.550 1.00 98.56 129 ASP A O 1
ATOM 1029 N N . SER A 1 130 ? -3.086 -14.353 -16.454 1.00 98.75 130 SER A N 1
ATOM 1030 C CA . SER A 1 130 ? -1.955 -15.241 -16.194 1.00 98.75 130 SER A CA 1
ATOM 1031 C C . SER A 1 130 ? -2.040 -15.865 -14.805 1.00 98.75 130 SER A C 1
ATOM 1033 O O . SER A 1 130 ? -1.930 -17.088 -14.709 1.00 98.75 130 SER A O 1
ATOM 1035 N N . PHE A 1 131 ? -2.346 -15.091 -13.760 1.00 98.69 131 PHE A N 1
ATOM 1036 C CA . PHE A 1 131 ? -2.570 -15.637 -12.415 1.00 98.69 131 PHE A CA 1
ATOM 1037 C C . PHE A 1 131 ? -3.757 -16.597 -12.359 1.00 98.69 131 PHE A C 1
ATOM 1039 O O . PHE A 1 131 ? -3.650 -17.687 -11.788 1.00 98.69 131 PHE A O 1
ATOM 1046 N N . LYS A 1 132 ? -4.857 -16.260 -13.043 1.00 98.31 132 LYS A N 1
ATOM 1047 C CA . LYS A 1 132 ? -6.007 -17.159 -13.184 1.00 98.31 132 LYS A CA 1
ATOM 1048 C C . LYS A 1 132 ? -5.614 -18.483 -13.842 1.00 98.31 132 LYS A C 1
ATOM 1050 O O . LYS A 1 132 ? -6.031 -19.540 -13.374 1.00 98.31 132 LYS A O 1
ATOM 1055 N N . SER A 1 133 ? -4.781 -18.447 -14.885 1.00 98.56 133 SER A N 1
ATOM 1056 C CA . SER A 1 133 ? -4.342 -19.656 -15.600 1.00 98.56 133 SER A CA 1
ATOM 1057 C C . SER A 1 133 ? -3.476 -20.602 -14.759 1.00 98.56 133 SER A C 1
ATOM 1059 O O . SER A 1 133 ? -3.482 -21.804 -15.009 1.00 98.56 133 SER A O 1
ATOM 1061 N N . ILE A 1 134 ? -2.793 -20.087 -13.731 1.00 98.50 134 ILE A N 1
ATOM 1062 C CA . ILE A 1 134 ? -2.016 -20.888 -12.772 1.00 98.50 134 ILE A CA 1
ATOM 1063 C C . ILE A 1 134 ? -2.759 -21.122 -11.446 1.00 98.50 134 ILE A C 1
ATOM 1065 O O . ILE A 1 134 ? -2.165 -21.591 -10.479 1.00 98.50 134 ILE A O 1
ATOM 1069 N N . SER A 1 135 ? -4.064 -20.818 -11.392 1.00 98.12 135 SER A N 1
ATOM 1070 C CA . SER A 1 135 ? -4.918 -20.986 -10.205 1.00 98.12 135 SER A CA 1
ATOM 1071 C C . SER A 1 135 ? -4.385 -20.276 -8.951 1.00 98.12 135 SER A C 1
ATOM 1073 O O . SER A 1 135 ? -4.448 -20.814 -7.842 1.00 98.12 135 SER A O 1
ATOM 1075 N N . ARG A 1 136 ? -3.857 -19.056 -9.119 1.00 98.00 136 ARG A N 1
ATOM 1076 C CA . ARG A 1 136 ? -3.403 -18.192 -8.021 1.00 98.00 136 ARG A CA 1
ATOM 1077 C C . ARG A 1 136 ? -4.300 -16.967 -7.881 1.00 98.00 136 ARG A C 1
ATOM 1079 O O . ARG A 1 136 ? -4.648 -16.328 -8.868 1.00 98.00 136 ARG A O 1
ATOM 1086 N N . ASN A 1 137 ? -4.644 -16.631 -6.641 1.00 97.94 137 ASN A N 1
ATOM 1087 C CA . ASN A 1 137 ? -5.366 -15.416 -6.276 1.00 97.94 137 ASN A CA 1
ATOM 1088 C C . ASN A 1 137 ? -4.373 -14.338 -5.818 1.00 97.94 137 ASN A C 1
ATOM 1090 O O . ASN A 1 137 ? -4.263 -14.039 -4.626 1.00 97.94 137 ASN A O 1
ATOM 1094 N N . VAL A 1 138 ? -3.619 -13.809 -6.781 1.00 98.44 138 VAL A N 1
ATOM 1095 C CA . VAL A 1 138 ? -2.735 -12.652 -6.602 1.00 98.44 138 VAL A CA 1
ATOM 1096 C C . VAL A 1 138 ? -3.463 -11.413 -7.097 1.00 98.44 138 VAL A C 1
ATOM 1098 O O . VAL A 1 138 ? -4.032 -11.418 -8.190 1.00 98.44 138 VAL A O 1
ATOM 1101 N N . LYS A 1 139 ? -3.446 -10.341 -6.305 1.00 97.81 139 LYS A N 1
ATOM 1102 C CA . LYS A 1 139 ? -4.006 -9.056 -6.727 1.00 97.81 139 LYS A CA 1
ATOM 1103 C C . LYS A 1 139 ? -3.048 -8.405 -7.712 1.00 97.81 139 LYS A C 1
ATOM 1105 O O . LYS A 1 139 ? -1.915 -8.109 -7.349 1.00 97.81 139 LYS A O 1
ATOM 1110 N N . SER A 1 140 ? -3.498 -8.156 -8.936 1.00 96.06 140 SER A N 1
ATOM 1111 C CA . SER A 1 140 ? -2.751 -7.324 -9.878 1.00 96.06 140 SER A CA 1
ATOM 1112 C C . SER A 1 140 ? -3.396 -5.952 -10.054 1.00 96.06 140 SER A C 1
ATOM 1114 O O . SER A 1 140 ? -4.434 -5.679 -9.455 1.00 96.06 140 SER A O 1
ATOM 1116 N N . GLY A 1 141 ? -2.764 -5.078 -10.836 1.00 86.88 141 GLY A N 1
ATOM 1117 C CA . GLY A 1 141 ? -3.263 -3.725 -11.101 1.00 86.88 141 GLY A CA 1
ATOM 1118 C C . GLY A 1 141 ? -2.780 -2.656 -10.125 1.00 86.88 141 GLY A C 1
ATOM 1119 O O . GLY A 1 141 ? -3.228 -1.519 -10.196 1.00 86.88 141 GLY A O 1
ATOM 1120 N N . TYR A 1 142 ? -1.841 -2.991 -9.237 1.00 96.75 142 TYR A N 1
ATOM 1121 C CA . TYR A 1 142 ? -1.246 -2.048 -8.288 1.00 96.75 142 TYR A CA 1
ATOM 1122 C C . TYR A 1 142 ? -0.152 -1.196 -8.964 1.00 96.75 142 TYR A C 1
ATOM 1124 O O . TYR A 1 142 ? 0.993 -1.182 -8.515 1.00 96.75 142 TYR A O 1
ATOM 1132 N N . PHE A 1 143 ? -0.482 -0.546 -10.084 1.00 97.25 143 PHE A N 1
ATOM 1133 C CA . PHE A 1 143 ? 0.435 0.322 -10.831 1.00 97.25 143 PHE A CA 1
ATOM 1134 C C . PHE A 1 143 ? 0.747 1.558 -10.008 1.00 97.25 143 PHE A C 1
ATOM 1136 O O . PHE A 1 143 ? -0.096 2.446 -9.890 1.00 97.25 143 PHE A O 1
ATOM 1143 N N . SER A 1 144 ? 1.932 1.580 -9.410 1.00 94.31 144 SER A N 1
ATOM 1144 C CA . SER A 1 144 ? 2.394 2.761 -8.706 1.00 94.31 144 SER A CA 1
ATOM 1145 C C . SER A 1 144 ? 2.901 3.789 -9.709 1.00 94.31 144 SER A C 1
ATOM 1147 O O . SER A 1 144 ? 3.496 3.431 -10.724 1.00 94.31 144 SER A O 1
ATOM 1149 N N . MET A 1 145 ? 2.582 5.047 -9.451 1.00 96.81 145 MET A N 1
ATOM 1150 C CA . MET A 1 145 ? 2.963 6.192 -10.270 1.00 96.81 145 MET A CA 1
ATOM 1151 C C . MET A 1 145 ? 3.016 7.427 -9.380 1.00 96.81 145 MET A C 1
ATOM 1153 O O . MET A 1 145 ? 2.378 7.459 -8.321 1.00 96.81 145 MET A O 1
ATOM 1157 N N . ASN A 1 146 ? 3.715 8.462 -9.825 1.00 97.75 146 ASN A N 1
ATOM 1158 C CA . ASN A 1 146 ? 3.736 9.738 -9.125 1.00 97.75 146 ASN A CA 1
ATOM 1159 C C . ASN A 1 146 ? 2.312 10.283 -8.921 1.00 97.75 146 ASN A C 1
ATOM 1161 O O . ASN A 1 146 ? 1.440 10.154 -9.789 1.00 97.75 146 ASN A O 1
ATOM 1165 N N . GLY A 1 147 ? 2.054 10.918 -7.773 1.00 97.19 147 GLY A N 1
ATOM 1166 C CA . GLY A 1 147 ? 0.707 11.381 -7.422 1.00 97.19 147 GLY A CA 1
ATOM 1167 C C . GLY A 1 147 ? 0.091 12.359 -8.431 1.00 97.19 147 GLY A C 1
ATOM 1168 O O . GLY A 1 147 ? -1.128 12.403 -8.592 1.00 97.19 147 GLY A O 1
ATOM 1169 N N . ASP A 1 148 ? 0.898 13.127 -9.156 1.00 97.12 148 ASP A N 1
ATOM 1170 C CA . ASP A 1 148 ? 0.431 14.030 -10.208 1.00 97.12 148 ASP A CA 1
ATOM 1171 C C . ASP A 1 148 ? 0.212 13.342 -11.566 1.00 97.12 148 ASP A C 1
ATOM 1173 O O . ASP A 1 148 ? -0.729 13.705 -12.275 1.00 97.12 148 ASP A O 1
ATOM 1177 N N . VAL A 1 149 ? 0.974 12.290 -11.885 1.00 98.44 149 VAL A N 1
ATOM 1178 C CA . VAL A 1 149 ? 0.655 11.361 -12.985 1.00 98.44 149 VAL A CA 1
ATOM 1179 C C . VAL A 1 149 ? -0.694 10.689 -12.716 1.00 98.44 149 VAL A C 1
ATOM 1181 O O . VAL A 1 149 ? -1.572 10.686 -13.583 1.00 98.44 149 VAL A O 1
ATOM 1184 N N . ALA A 1 150 ? -0.926 10.219 -11.487 1.00 98.31 150 ALA A N 1
ATOM 1185 C CA . ALA A 1 150 ? -2.198 9.610 -11.102 1.00 98.31 150 ALA A CA 1
ATOM 1186 C C . ALA A 1 150 ? -3.392 10.551 -11.326 1.00 98.31 150 ALA A C 1
ATOM 1188 O O . ALA A 1 150 ? -4.428 10.113 -11.822 1.00 98.31 150 ALA A O 1
ATOM 1189 N N . ARG A 1 151 ? -3.253 11.855 -11.044 1.00 98.19 151 ARG A N 1
ATOM 1190 C CA . ARG A 1 151 ? -4.336 12.841 -11.238 1.00 98.19 151 ARG A CA 1
ATOM 1191 C C . ARG A 1 151 ? -4.784 12.999 -12.688 1.00 98.19 151 ARG A C 1
ATOM 1193 O O . ARG A 1 151 ? -5.941 13.350 -12.911 1.00 98.19 151 ARG A O 1
ATOM 1200 N N . ILE A 1 152 ? -3.898 12.773 -13.657 1.00 97.94 152 ILE A N 1
ATOM 1201 C CA . ILE A 1 152 ? -4.241 12.883 -15.082 1.00 97.94 152 ILE A CA 1
ATOM 1202 C C . ILE A 1 152 ? -4.615 11.527 -15.689 1.00 97.94 152 ILE A C 1
ATOM 1204 O O . ILE A 1 152 ? -5.503 11.453 -16.540 1.00 97.94 152 ILE A O 1
ATOM 1208 N N . VAL A 1 153 ? -3.990 10.439 -15.234 1.00 98.50 153 VAL A N 1
ATOM 1209 C CA . VAL A 1 153 ? -4.203 9.093 -15.781 1.00 98.50 153 VAL A CA 1
ATOM 1210 C C . VAL A 1 153 ? -5.452 8.436 -15.192 1.00 98.50 153 VAL A C 1
ATOM 1212 O O . VAL A 1 153 ? -6.250 7.869 -15.938 1.00 98.50 153 VAL A O 1
ATOM 1215 N N . MET A 1 154 ? -5.667 8.529 -13.881 1.00 98.44 154 MET A N 1
ATOM 1216 C CA . MET A 1 154 ? -6.640 7.704 -13.158 1.00 98.44 154 MET A CA 1
ATOM 1217 C C . MET A 1 154 ? -8.015 8.369 -13.077 1.00 98.44 154 MET A C 1
ATOM 1219 O O . MET A 1 154 ? -8.471 8.792 -12.018 1.00 98.44 154 MET A O 1
ATOM 1223 N N . ASP A 1 155 ? -8.711 8.445 -14.212 1.00 98.44 155 ASP A N 1
ATOM 1224 C CA . ASP A 1 155 ? -10.135 8.788 -14.223 1.00 98.44 155 ASP A CA 1
ATOM 1225 C C . ASP A 1 155 ? -11.015 7.610 -13.758 1.00 98.44 155 ASP A C 1
ATOM 1227 O O . ASP A 1 155 ? -10.537 6.494 -13.539 1.00 98.44 155 ASP A O 1
ATOM 1231 N N . LYS A 1 156 ? -12.328 7.841 -13.622 1.00 98.69 156 LYS A N 1
ATOM 1232 C CA . LYS A 1 156 ? -13.278 6.815 -13.153 1.00 98.69 156 LYS A CA 1
ATOM 1233 C C . LYS A 1 156 ? -13.279 5.548 -13.994 1.00 98.69 156 LYS A C 1
ATOM 1235 O O . LYS A 1 156 ? -13.297 4.451 -13.446 1.00 98.69 156 LYS A O 1
ATOM 1240 N N . LYS A 1 157 ? -13.240 5.697 -15.317 1.00 98.56 157 LYS A N 1
ATOM 1241 C CA . LYS A 1 157 ? -13.305 4.566 -16.246 1.00 98.56 157 LYS A CA 1
ATOM 1242 C C . LYS A 1 157 ? -12.019 3.743 -16.196 1.00 98.56 157 LYS A C 1
ATOM 1244 O O . LYS A 1 157 ? -12.070 2.519 -16.156 1.00 98.56 157 LYS A O 1
ATOM 1249 N N . THR A 1 158 ? -10.872 4.412 -16.198 1.00 98.62 158 THR A N 1
ATOM 1250 C CA . THR A 1 158 ? -9.552 3.782 -16.101 1.00 98.62 158 THR A CA 1
ATOM 1251 C C . THR A 1 158 ? -9.427 3.054 -14.772 1.00 98.62 158 THR A C 1
ATOM 1253 O O . THR A 1 158 ? -9.089 1.877 -14.743 1.00 98.62 158 THR A O 1
ATOM 1256 N N . THR A 1 159 ? -9.798 3.716 -13.679 1.00 98.62 159 THR A N 1
ATOM 1257 C CA . THR A 1 159 ? -9.744 3.149 -12.330 1.00 98.62 159 THR A CA 1
ATOM 1258 C C . THR A 1 159 ? -10.646 1.928 -12.191 1.00 98.62 159 THR A C 1
ATOM 1260 O O . THR A 1 159 ? -10.207 0.909 -11.667 1.00 98.62 159 THR A O 1
ATOM 1263 N N . GLU A 1 160 ? -11.873 1.973 -12.717 1.00 98.38 160 GLU A N 1
ATOM 1264 C CA . GLU A 1 160 ? -12.772 0.813 -12.762 1.00 98.38 160 GLU A CA 1
ATOM 1265 C C . GLU A 1 160 ? -12.162 -0.355 -13.555 1.00 98.38 160 GLU A C 1
ATOM 1267 O O . GLU A 1 160 ? -12.128 -1.484 -13.062 1.00 98.38 160 GLU A O 1
ATOM 1272 N N . ASN A 1 161 ? -11.595 -0.081 -14.736 1.00 98.25 161 ASN A N 1
ATOM 1273 C CA . ASN A 1 161 ? -10.940 -1.093 -15.572 1.00 98.25 161 ASN A CA 1
ATOM 1274 C C . ASN A 1 161 ? -9.678 -1.699 -14.936 1.00 98.25 161 ASN A C 1
ATOM 1276 O O . ASN A 1 161 ? -9.278 -2.793 -15.325 1.00 98.25 161 ASN A O 1
ATOM 1280 N N . LEU A 1 162 ? -9.064 -1.008 -13.972 1.00 98.00 162 LEU A N 1
ATOM 1281 C CA . LEU A 1 162 ? -7.894 -1.461 -13.213 1.00 98.00 162 LEU A CA 1
ATOM 1282 C C . LEU A 1 162 ? -8.260 -2.072 -11.848 1.00 98.00 162 LEU A C 1
ATOM 1284 O O . LEU A 1 162 ? -7.389 -2.317 -11.016 1.00 98.00 162 LEU A O 1
ATOM 1288 N N . GLY A 1 163 ? -9.546 -2.345 -11.605 1.00 96.44 163 GLY A N 1
ATOM 1289 C CA . GLY A 1 163 ? -10.010 -3.018 -10.389 1.00 96.44 163 GLY A CA 1
ATOM 1290 C C . GLY A 1 163 ? -10.315 -2.085 -9.214 1.00 96.44 163 GLY A C 1
ATOM 1291 O O . GLY A 1 163 ? -10.442 -2.551 -8.082 1.00 96.44 163 GLY A O 1
ATOM 1292 N N . GLY A 1 164 ? -10.459 -0.782 -9.465 1.00 97.69 164 GLY A N 1
ATOM 1293 C CA . GLY A 1 164 ? -10.913 0.201 -8.480 1.00 97.69 164 GLY A CA 1
ATOM 1294 C C . GLY A 1 164 ? -9.837 0.674 -7.500 1.00 97.69 164 GLY A C 1
ATOM 1295 O O . GLY A 1 164 ? -10.181 1.222 -6.452 1.00 97.69 164 GLY A O 1
ATOM 1296 N N . ILE A 1 165 ? -8.557 0.449 -7.809 1.00 98.12 165 ILE A N 1
ATOM 1297 C CA . ILE A 1 165 ? -7.417 0.819 -6.963 1.00 98.12 165 ILE A CA 1
ATOM 1298 C C . ILE A 1 165 ? -6.534 1.830 -7.693 1.00 98.12 165 ILE A C 1
ATOM 1300 O O . ILE A 1 165 ? -6.237 1.667 -8.873 1.00 98.12 165 ILE A O 1
ATOM 1304 N N . VAL A 1 166 ? -6.088 2.851 -6.966 1.00 98.56 166 VAL A N 1
ATOM 1305 C CA . VAL A 1 166 ? -5.085 3.823 -7.404 1.00 98.56 166 VAL A CA 1
ATOM 1306 C C . VAL A 1 166 ? -3.889 3.719 -6.468 1.00 98.56 166 VAL A C 1
ATOM 1308 O O . VAL A 1 166 ? -4.032 3.924 -5.263 1.00 98.56 166 VAL A O 1
ATOM 1311 N N . VAL A 1 167 ? -2.715 3.383 -6.998 1.00 98.56 167 VAL A N 1
ATOM 1312 C CA . VAL A 1 167 ? -1.481 3.323 -6.209 1.00 98.56 167 VAL A CA 1
ATOM 1313 C C . VAL A 1 167 ? -0.635 4.543 -6.533 1.00 98.56 167 VAL A C 1
ATOM 1315 O O . VAL A 1 167 ? -0.385 4.811 -7.704 1.00 98.56 167 VAL A O 1
ATOM 1318 N N . ILE A 1 168 ? -0.207 5.276 -5.507 1.00 98.44 168 ILE A N 1
ATOM 1319 C CA . ILE A 1 168 ? 0.613 6.478 -5.683 1.00 98.44 168 ILE A CA 1
ATOM 1320 C C . ILE A 1 168 ? 1.935 6.373 -4.931 1.00 98.44 168 ILE A C 1
ATOM 1322 O O . ILE A 1 168 ? 1.951 6.033 -3.746 1.00 98.44 168 ILE A O 1
ATOM 1326 N N . ASP A 1 169 ? 3.016 6.697 -5.625 1.00 97.56 169 ASP A N 1
ATOM 1327 C CA . ASP A 1 169 ? 4.336 6.936 -5.051 1.00 97.56 169 ASP A CA 1
ATOM 1328 C C . ASP A 1 169 ? 4.414 8.447 -4.837 1.00 97.56 169 ASP A C 1
ATOM 1330 O O . ASP A 1 169 ? 4.438 9.226 -5.791 1.00 97.56 169 ASP A O 1
ATOM 1334 N N . HIS A 1 170 ? 4.241 8.885 -3.587 1.00 96.75 170 HIS A N 1
ATOM 1335 C CA . HIS A 1 170 ? 3.861 10.273 -3.325 1.00 96.75 170 HIS A CA 1
ATOM 1336 C C . HIS A 1 170 ? 4.613 10.875 -2.148 1.00 96.75 170 HIS A C 1
ATOM 1338 O O . HIS A 1 170 ? 4.316 10.624 -0.978 1.00 96.75 170 HIS A O 1
ATOM 1344 N N . TYR A 1 171 ? 5.574 11.728 -2.488 1.00 96.88 171 TYR A N 1
ATOM 1345 C CA . TYR A 1 171 ? 6.392 12.480 -1.550 1.00 96.88 171 TYR A CA 1
ATOM 1346 C C . TYR A 1 171 ? 5.967 13.950 -1.585 1.00 96.88 171 TYR A C 1
ATOM 1348 O O . TYR A 1 171 ? 6.026 14.602 -2.626 1.00 96.88 171 TYR A O 1
ATOM 1356 N N . VAL A 1 172 ? 5.532 14.483 -0.445 1.00 97.25 172 VAL A N 1
ATOM 1357 C CA . VAL A 1 172 ? 5.038 15.862 -0.318 1.00 97.25 172 VAL A CA 1
ATOM 1358 C C . VAL A 1 172 ? 5.584 16.516 0.938 1.00 97.25 172 VAL A C 1
ATOM 1360 O O . VAL A 1 172 ? 5.874 15.841 1.918 1.00 97.25 172 VAL A O 1
ATOM 1363 N N . SER A 1 173 ? 5.688 17.842 0.935 1.00 95.94 173 SER A N 1
ATOM 1364 C CA . SER A 1 173 ? 6.352 18.580 2.014 1.00 95.94 173 SER A CA 1
ATOM 1365 C C . SER A 1 173 ? 5.594 18.552 3.343 1.00 95.94 173 SER A C 1
ATOM 1367 O O . SER A 1 173 ? 6.208 18.701 4.399 1.00 95.94 173 SER A O 1
ATOM 1369 N N . SER A 1 174 ? 4.269 18.352 3.329 1.00 97.56 174 SER A N 1
ATOM 1370 C CA . SER A 1 174 ? 3.447 18.415 4.542 1.00 97.56 174 SER A CA 1
ATOM 1371 C C . SER A 1 174 ? 2.494 17.224 4.719 1.00 97.56 174 SER A C 1
ATOM 1373 O O . SER A 1 174 ? 1.896 16.754 3.746 1.00 97.56 174 SER A O 1
ATOM 1375 N N . PRO A 1 175 ? 2.258 16.779 5.971 1.00 97.94 175 PRO A N 1
ATOM 1376 C CA . PRO A 1 175 ? 1.294 15.720 6.271 1.00 97.94 175 PRO A CA 1
ATOM 1377 C C . PRO A 1 175 ? -0.138 16.012 5.799 1.00 97.94 175 PRO A C 1
ATOM 1379 O O . PRO A 1 175 ? -0.845 15.121 5.325 1.00 97.94 175 PRO A O 1
ATOM 1382 N N . SER A 1 176 ? -0.581 17.268 5.921 1.00 98.31 176 SER A N 1
ATOM 1383 C CA . SER A 1 176 ? -1.922 17.698 5.509 1.00 98.31 176 SER A CA 1
ATOM 1384 C C . SER A 1 176 ? -2.108 17.640 3.997 1.00 98.31 176 SER A C 1
ATOM 1386 O O . SER A 1 176 ? -3.180 17.239 3.543 1.00 98.31 176 SER A O 1
ATOM 1388 N N . GLN A 1 177 ? -1.072 17.983 3.224 1.00 98.19 177 GLN A N 1
ATOM 1389 C CA . GLN A 1 177 ? -1.097 17.835 1.774 1.00 98.19 177 GLN A CA 1
ATOM 1390 C C . GLN A 1 177 ? -1.273 16.368 1.384 1.00 98.19 177 GLN A C 1
ATOM 1392 O O . GLN A 1 177 ? -2.162 16.077 0.593 1.00 98.19 177 GLN A O 1
ATOM 1397 N N . LEU A 1 178 ? -0.525 15.434 1.991 1.00 98.38 178 LEU A N 1
ATOM 1398 C CA . LEU A 1 178 ? -0.674 14.008 1.668 1.00 98.38 178 LEU A CA 1
ATOM 1399 C C . LEU A 1 178 ? -2.110 13.522 1.918 1.00 98.38 178 LEU A C 1
ATOM 1401 O O . LEU A 1 178 ? -2.708 12.860 1.073 1.00 98.38 178 LEU A O 1
ATOM 1405 N N . ALA A 1 179 ? -2.688 13.887 3.064 1.00 98.06 179 ALA A N 1
ATOM 1406 C CA . ALA A 1 179 ? -4.057 13.513 3.414 1.00 98.06 179 ALA A CA 1
ATOM 1407 C C . ALA A 1 179 ? -5.114 14.113 2.463 1.00 98.06 179 ALA A C 1
ATOM 1409 O O . ALA A 1 179 ? -6.083 13.430 2.109 1.00 98.06 179 ALA A O 1
ATOM 1410 N N . SER A 1 180 ? -4.929 15.369 2.039 1.00 98.38 180 SER A N 1
ATOM 1411 C CA . SER A 1 180 ? -5.786 16.016 1.036 1.00 98.38 180 SER A CA 1
ATOM 1412 C C . SER A 1 180 ? -5.664 15.323 -0.316 1.00 98.38 180 SER A C 1
ATOM 1414 O O . SER A 1 180 ? -6.670 14.968 -0.920 1.00 98.38 180 SER A O 1
ATOM 1416 N N . ASP A 1 181 ? -4.437 15.049 -0.750 1.00 98.56 181 ASP A N 1
ATOM 1417 C CA . ASP A 1 181 ? -4.140 14.456 -2.049 1.00 98.56 181 ASP A CA 1
ATOM 1418 C C . ASP A 1 181 ? -4.760 13.064 -2.197 1.00 98.56 181 ASP A C 1
ATOM 1420 O O . ASP A 1 181 ? -5.358 12.766 -3.230 1.00 98.56 181 ASP A O 1
ATOM 1424 N N . ILE A 1 182 ? -4.718 12.245 -1.142 1.00 98.56 182 ILE A N 1
ATOM 1425 C CA . ILE A 1 182 ? -5.420 10.953 -1.096 1.00 98.56 182 ILE A CA 1
ATOM 1426 C C . ILE A 1 182 ? -6.927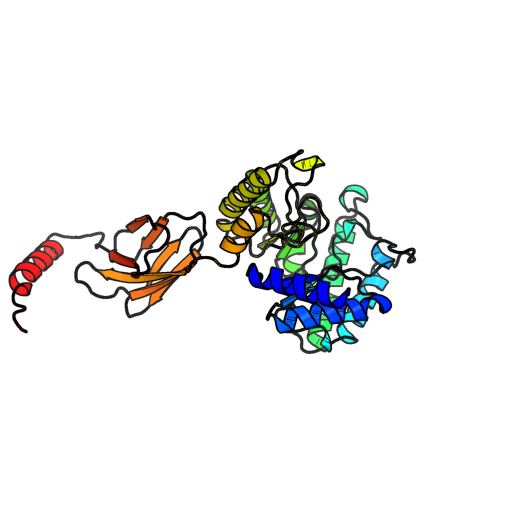 11.142 -1.313 1.00 98.56 182 ILE A C 1
ATOM 1428 O O . ILE A 1 182 ? -7.536 10.411 -2.092 1.00 98.56 182 ILE A O 1
ATOM 1432 N N . THR A 1 183 ? -7.534 12.118 -0.633 1.00 98.31 183 THR A N 1
ATOM 1433 C CA . THR A 1 183 ? -8.978 12.391 -0.726 1.00 98.31 183 THR A CA 1
ATOM 1434 C C . THR A 1 183 ? -9.362 12.869 -2.124 1.00 98.31 183 THR A C 1
ATOM 1436 O O . THR A 1 183 ? -10.347 12.397 -2.697 1.00 98.31 183 THR A O 1
ATOM 1439 N N . ASP A 1 184 ? -8.568 13.772 -2.693 1.00 98.56 184 ASP A N 1
ATOM 1440 C CA . ASP A 1 184 ? -8.798 14.326 -4.022 1.00 98.56 184 ASP A CA 1
ATOM 1441 C C . ASP A 1 184 ? -8.683 13.247 -5.097 1.00 98.56 184 ASP A C 1
ATOM 1443 O O . ASP A 1 184 ? -9.554 13.148 -5.962 1.00 98.56 184 ASP A O 1
ATOM 1447 N N . ILE A 1 185 ? -7.637 12.416 -5.026 1.00 98.62 185 ILE A N 1
ATOM 1448 C CA . ILE A 1 185 ? -7.411 11.317 -5.967 1.00 98.62 185 ILE A CA 1
ATOM 1449 C C . ILE A 1 185 ? -8.524 10.279 -5.842 1.00 98.62 185 ILE A C 1
ATOM 1451 O O . ILE A 1 185 ? -9.086 9.881 -6.859 1.00 98.62 185 ILE A O 1
ATOM 1455 N N . ALA A 1 186 ? -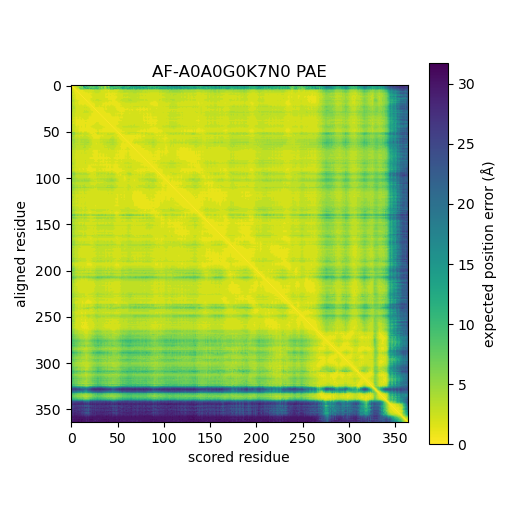8.913 9.875 -4.629 1.00 98.56 186 ALA A N 1
ATOM 1456 C CA . ALA A 1 186 ? -10.036 8.956 -4.434 1.00 98.56 186 ALA A CA 1
ATOM 1457 C C . ALA A 1 186 ? -11.345 9.517 -5.016 1.00 98.56 186 ALA A C 1
ATOM 1459 O O . ALA A 1 186 ? -12.088 8.818 -5.705 1.00 98.56 186 ALA A O 1
ATOM 1460 N N . THR A 1 187 ? -11.609 10.807 -4.801 1.00 98.44 187 THR A N 1
ATOM 1461 C CA . THR A 1 187 ? -12.829 11.473 -5.274 1.00 98.44 187 THR A CA 1
ATOM 1462 C C . THR A 1 187 ? -12.870 11.591 -6.799 1.00 98.44 187 THR A C 1
ATOM 1464 O O . THR A 1 187 ? -13.905 11.316 -7.417 1.00 98.44 187 THR A O 1
ATOM 1467 N N . SER A 1 188 ? -11.764 12.003 -7.424 1.00 98.38 188 SER A N 1
ATOM 1468 C CA . SER A 1 188 ? -11.695 12.215 -8.873 1.00 98.38 188 SER A CA 1
ATOM 1469 C C . SER A 1 188 ? -11.690 10.894 -9.646 1.00 98.38 188 SER A C 1
ATOM 1471 O O . SER A 1 188 ? -12.434 10.751 -10.622 1.00 98.38 188 SER A O 1
ATOM 1473 N N . SER A 1 189 ? -10.927 9.912 -9.162 1.00 98.50 189 SER A N 1
ATOM 1474 C CA . SER A 1 189 ? -10.804 8.577 -9.753 1.00 98.50 189 SER A CA 1
ATOM 1475 C C . SER A 1 189 ? -11.974 7.652 -9.420 1.00 98.50 189 SER A C 1
ATOM 1477 O O . SER A 1 189 ? -12.206 6.674 -10.118 1.00 98.50 189 SER A O 1
ATOM 1479 N N . GLY A 1 190 ? -12.720 7.916 -8.345 1.00 98.25 190 GLY A N 1
ATOM 1480 C CA . GLY A 1 190 ? -13.736 6.997 -7.825 1.00 98.25 190 GLY A CA 1
ATOM 1481 C C . GLY A 1 190 ? -13.179 5.687 -7.246 1.00 98.25 190 GLY A C 1
ATOM 1482 O O . GLY A 1 190 ? -13.969 4.800 -6.919 1.00 98.25 190 GLY A O 1
ATOM 1483 N N . GLY A 1 191 ? -11.854 5.545 -7.135 1.00 97.81 191 GLY A N 1
ATOM 1484 C CA . GLY A 1 191 ? -11.184 4.368 -6.589 1.00 97.81 191 GLY A CA 1
ATOM 1485 C C . GLY A 1 191 ? -10.768 4.511 -5.129 1.00 97.81 191 GLY A C 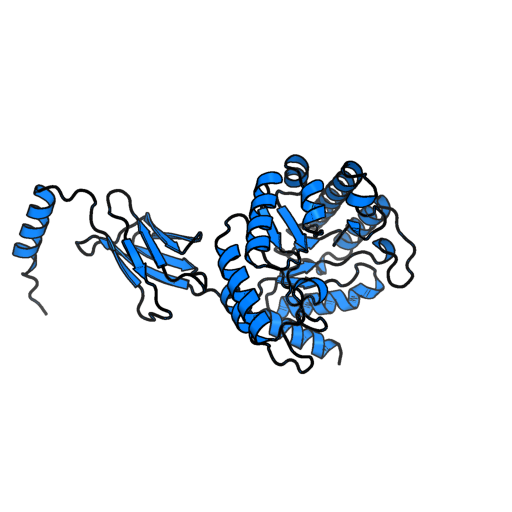1
ATOM 1486 O O . GLY A 1 191 ? -10.902 5.561 -4.503 1.00 97.81 191 GLY A O 1
ATOM 1487 N N . LYS A 1 192 ? -10.221 3.421 -4.590 1.00 98.31 192 LYS A N 1
ATOM 1488 C CA . LYS A 1 192 ? -9.508 3.408 -3.309 1.00 98.31 192 LYS A CA 1
ATOM 1489 C C . LYS A 1 192 ? -8.021 3.630 -3.536 1.00 98.31 192 LYS A C 1
ATOM 1491 O O . LYS A 1 192 ? -7.471 3.167 -4.530 1.00 98.31 192 LYS A O 1
ATOM 1496 N N . VAL A 1 193 ? -7.372 4.304 -2.598 1.00 98.62 193 VAL A N 1
ATOM 1497 C CA . VAL A 1 193 ? -5.968 4.694 -2.708 1.00 98.62 193 VAL A CA 1
ATOM 1498 C C . VAL A 1 193 ? -5.087 3.760 -1.887 1.00 98.62 193 VAL A C 1
ATOM 1500 O O . VAL A 1 193 ? -5.433 3.354 -0.773 1.00 98.62 193 VAL A O 1
ATOM 1503 N N . VAL A 1 194 ? -3.923 3.435 -2.436 1.00 98.69 194 VAL A N 1
ATOM 1504 C CA . VAL A 1 194 ? -2.800 2.812 -1.734 1.00 98.69 194 VAL A CA 1
ATOM 1505 C C . VAL A 1 194 ? -1.599 3.732 -1.889 1.00 98.69 194 VAL A C 1
ATOM 1507 O O . VAL A 1 194 ? -1.294 4.177 -2.992 1.00 98.69 194 VAL A O 1
ATOM 1510 N N . LEU A 1 195 ? -0.899 3.994 -0.794 1.00 98.56 195 LEU A N 1
ATOM 1511 C CA . LEU A 1 195 ? 0.401 4.653 -0.850 1.00 98.56 195 LEU A CA 1
ATOM 1512 C C . LEU A 1 195 ? 1.440 3.587 -1.210 1.00 98.56 195 LEU A C 1
ATOM 1514 O O . LEU A 1 195 ? 1.765 2.747 -0.371 1.00 98.56 195 LEU A O 1
ATOM 1518 N N . GLY A 1 196 ? 1.861 3.558 -2.475 1.00 97.56 196 GLY A N 1
ATOM 1519 C CA . GLY A 1 196 ? 2.866 2.632 -3.001 1.00 97.56 196 GLY A CA 1
ATOM 1520 C C . GLY A 1 196 ? 4.260 2.961 -2.495 1.00 97.56 196 GLY A C 1
ATOM 1521 O O . GLY A 1 196 ? 5.008 2.049 -2.146 1.00 97.56 196 GLY A O 1
ATOM 1522 N N . GLU A 1 197 ? 4.544 4.247 -2.330 1.00 97.00 197 GLU A N 1
ATOM 1523 C CA . GLU A 1 197 ? 5.713 4.752 -1.635 1.00 97.00 197 GLU A CA 1
ATOM 1524 C C . GLU A 1 197 ? 5.364 6.007 -0.863 1.00 97.00 197 GLU A C 1
ATOM 1526 O O . GLU A 1 197 ? 4.836 6.982 -1.399 1.00 97.00 197 GLU A O 1
ATOM 1531 N N . ILE A 1 198 ? 5.712 5.966 0.416 1.00 96.94 198 ILE A N 1
ATOM 1532 C CA . ILE A 1 198 ? 5.888 7.147 1.245 1.00 96.94 198 ILE A CA 1
ATOM 1533 C C . ILE A 1 198 ? 7.190 7.011 2.004 1.00 96.94 198 ILE A C 1
ATOM 1535 O O . ILE A 1 198 ? 7.561 5.920 2.431 1.00 96.94 198 ILE A O 1
ATOM 1539 N N . GLY A 1 199 ? 7.854 8.129 2.230 1.00 96.44 199 GLY A N 1
ATOM 1540 C CA . GLY A 1 199 ? 9.077 8.153 3.000 1.00 96.44 199 GLY A CA 1
ATOM 1541 C C . GLY A 1 199 ? 9.456 9.574 3.348 1.00 96.44 199 GLY A C 1
ATOM 1542 O O . GLY A 1 199 ? 9.256 10.501 2.570 1.00 96.44 199 GLY A O 1
ATOM 1543 N N . VAL A 1 200 ? 10.026 9.735 4.529 1.00 96.44 200 VAL A N 1
ATOM 1544 C CA . VAL A 1 200 ? 10.540 11.010 5.013 1.00 96.44 200 VAL A CA 1
ATOM 1545 C C . VAL A 1 200 ? 11.856 10.729 5.748 1.00 96.44 200 VAL A C 1
ATOM 1547 O O . VAL A 1 200 ? 11.941 9.685 6.395 1.00 96.44 200 VAL A O 1
ATOM 1550 N N . PRO A 1 201 ? 12.890 11.581 5.649 1.00 96.00 201 PRO A N 1
ATOM 1551 C CA . PRO A 1 201 ? 12.990 12.737 4.764 1.00 96.00 201 PRO A CA 1
ATOM 1552 C C . PRO A 1 201 ? 13.438 12.416 3.339 1.00 96.00 201 PRO A C 1
ATOM 1554 O O . PRO A 1 201 ? 14.259 11.538 3.087 1.00 96.00 201 PRO A O 1
ATOM 1557 N N . ILE A 1 202 ? 12.947 13.232 2.414 1.00 96.44 202 ILE A N 1
ATOM 1558 C CA . ILE A 1 202 ? 13.548 13.488 1.101 1.00 96.44 202 ILE A CA 1
ATOM 1559 C C . ILE A 1 202 ? 14.084 14.924 1.157 1.00 96.44 202 ILE A C 1
ATOM 1561 O O . ILE A 1 202 ? 13.245 15.825 1.271 1.00 96.44 202 ILE A O 1
ATOM 1565 N N . PRO A 1 203 ? 15.414 15.152 1.117 1.00 95.31 203 PRO A N 1
ATOM 1566 C CA . PRO A 1 203 ? 16.010 16.469 1.367 1.00 95.31 203 PRO A CA 1
ATOM 1567 C C . PRO A 1 203 ? 15.425 17.598 0.514 1.00 95.31 203 PRO A C 1
ATOM 1569 O O . PRO A 1 203 ? 15.097 18.658 1.038 1.00 95.31 203 PRO A O 1
ATOM 1572 N N . ASP A 1 204 ? 15.184 17.340 -0.773 1.00 96.25 204 ASP A N 1
ATOM 1573 C CA . ASP A 1 204 ? 14.653 18.344 -1.706 1.00 96.25 204 ASP A CA 1
ATOM 1574 C C . ASP A 1 204 ? 13.175 18.704 -1.460 1.00 96.25 204 ASP A C 1
ATOM 1576 O O . ASP A 1 204 ? 12.673 19.682 -2.009 1.00 96.25 204 ASP A O 1
ATOM 1580 N N . ILE A 1 205 ? 12.465 17.923 -0.638 1.00 96.31 205 ILE A N 1
ATOM 1581 C CA . ILE A 1 205 ? 11.026 18.084 -0.369 1.00 96.31 205 ILE A CA 1
ATOM 1582 C C . ILE A 1 205 ? 10.773 18.544 1.069 1.00 96.31 205 ILE A C 1
ATOM 1584 O O . ILE A 1 205 ? 9.925 19.402 1.308 1.00 96.31 205 ILE A O 1
ATOM 1588 N N . HIS A 1 206 ? 11.494 17.962 2.028 1.00 96.56 206 HIS A N 1
ATOM 1589 C CA . HIS A 1 206 ? 11.274 18.163 3.462 1.00 96.56 206 HIS A CA 1
ATOM 1590 C C . HIS A 1 206 ? 12.329 19.072 4.101 1.00 96.56 206 HIS A C 1
ATOM 1592 O O . HIS A 1 206 ? 12.124 19.543 5.214 1.00 96.56 206 HIS A O 1
ATOM 1598 N N . GLY A 1 207 ? 13.440 19.331 3.404 1.00 95.06 207 GLY A N 1
ATOM 1599 C CA . GLY A 1 207 ? 14.626 19.945 3.986 1.00 95.06 207 GLY A CA 1
ATOM 1600 C C . GLY A 1 207 ? 15.491 18.944 4.756 1.00 95.06 207 GLY A C 1
ATOM 1601 O O . GLY A 1 207 ? 15.278 17.730 4.714 1.00 95.06 207 GLY A O 1
ATOM 1602 N N . ASP A 1 208 ? 16.492 19.484 5.447 1.00 93.81 208 ASP A N 1
ATOM 1603 C CA . ASP A 1 208 ? 17.400 18.733 6.314 1.00 93.81 208 ASP A CA 1
ATOM 1604 C C . ASP A 1 208 ? 16.773 18.597 7.705 1.00 93.81 208 ASP A C 1
ATOM 1606 O O . ASP A 1 208 ? 17.030 19.412 8.590 1.00 93.81 208 ASP A O 1
ATOM 1610 N N . ILE A 1 209 ? 15.867 17.627 7.845 1.00 95.56 209 ILE A N 1
ATOM 1611 C CA . ILE A 1 209 ? 15.215 17.320 9.122 1.00 95.56 209 ILE A CA 1
ATOM 1612 C C . ILE A 1 209 ? 15.897 16.136 9.814 1.00 95.56 209 ILE A C 1
ATOM 1614 O O . ILE A 1 209 ? 16.388 15.211 9.157 1.00 95.56 209 ILE A O 1
ATOM 1618 N N . ASP A 1 210 ? 15.905 16.147 11.143 1.00 96.00 210 ASP A N 1
ATOM 1619 C CA . ASP A 1 210 ? 16.533 15.109 11.953 1.00 96.00 210 ASP A CA 1
ATOM 1620 C C . ASP A 1 210 ? 15.639 13.867 12.175 1.00 96.00 210 ASP A C 1
ATOM 1622 O O . ASP A 1 210 ? 14.535 13.729 11.642 1.00 96.00 210 ASP A O 1
ATOM 1626 N N . ILE A 1 211 ? 16.142 12.901 12.952 1.00 96.88 211 ILE A N 1
ATOM 1627 C CA . ILE A 1 211 ? 15.452 11.627 13.218 1.00 96.88 211 ILE A CA 1
ATOM 1628 C C . ILE A 1 211 ? 14.179 11.764 14.070 1.00 96.88 211 ILE A C 1
ATOM 1630 O O . ILE A 1 211 ? 13.315 10.889 13.993 1.00 96.88 211 ILE A O 1
ATOM 1634 N N . TYR A 1 212 ? 14.062 12.810 14.888 1.00 97.69 212 TYR A N 1
ATOM 1635 C CA . TYR A 1 212 ? 12.882 13.079 15.711 1.00 97.69 212 TYR A CA 1
ATOM 1636 C C . TYR A 1 212 ? 11.857 13.882 14.915 1.00 97.69 212 TYR A C 1
ATOM 1638 O O . TYR A 1 212 ? 10.663 13.617 14.995 1.00 97.69 212 TYR A O 1
ATOM 1646 N N . GLU A 1 213 ? 12.309 14.784 14.049 1.00 97.88 213 GLU A N 1
ATOM 1647 C CA . GLU A 1 213 ? 11.434 15.442 13.081 1.00 97.88 213 GLU A CA 1
ATOM 1648 C C . GLU A 1 213 ? 10.861 14.436 12.064 1.00 97.88 213 GLU A C 1
ATOM 1650 O O . GLU A 1 213 ? 9.689 14.531 11.693 1.00 97.88 213 GLU A O 1
ATOM 1655 N N . GLN A 1 214 ? 11.637 13.418 11.664 1.00 97.69 214 GLN A N 1
ATOM 1656 C CA . GLN A 1 214 ? 11.148 12.270 10.888 1.00 97.69 214 GLN A CA 1
ATOM 1657 C C . GLN A 1 214 ? 10.015 11.531 11.625 1.00 97.69 214 GLN A C 1
ATOM 1659 O O . GLN A 1 214 ? 8.988 11.200 11.025 1.00 97.69 214 GLN A O 1
ATOM 1664 N N . GLU A 1 215 ? 10.209 11.261 12.920 1.00 97.88 215 GLU A N 1
ATOM 1665 C CA . GLU A 1 215 ? 9.222 10.616 13.790 1.00 97.88 215 GLU A CA 1
ATOM 1666 C C . GLU A 1 215 ? 7.935 11.445 13.887 1.00 97.88 215 GLU A C 1
ATOM 1668 O O . GLU A 1 215 ? 6.846 10.922 13.631 1.00 97.88 215 GLU A O 1
ATOM 1673 N N . ASP A 1 216 ? 8.058 12.739 14.181 1.00 98.19 216 ASP A N 1
ATOM 1674 C CA . ASP A 1 216 ? 6.935 13.666 14.308 1.00 98.19 216 ASP A CA 1
ATOM 1675 C C . ASP A 1 216 ? 6.163 13.807 12.995 1.00 98.19 216 ASP A C 1
ATOM 1677 O O . ASP A 1 216 ? 4.927 13.779 12.984 1.00 98.19 216 ASP A O 1
ATOM 1681 N N . TRP A 1 217 ? 6.867 13.916 11.865 1.00 98.06 217 TRP A N 1
ATOM 1682 C CA . TRP A 1 217 ? 6.234 13.978 10.551 1.00 98.06 217 TRP A CA 1
ATOM 1683 C C . TRP A 1 217 ? 5.416 12.712 10.280 1.00 98.06 217 TRP A C 1
ATOM 1685 O O . TRP A 1 217 ? 4.251 12.802 9.876 1.00 98.06 217 TRP A O 1
ATOM 1695 N N . LEU A 1 218 ? 5.983 11.533 10.570 1.00 97.94 218 LEU A N 1
ATOM 1696 C CA . LEU A 1 218 ? 5.283 10.260 10.402 1.00 97.94 218 LEU A CA 1
ATOM 1697 C C . LEU A 1 218 ? 4.087 10.121 11.334 1.00 97.94 218 LEU A C 1
ATOM 1699 O O . LEU A 1 218 ? 3.029 9.654 10.913 1.00 97.94 218 LEU A O 1
ATOM 1703 N N . ASN A 1 219 ? 4.219 10.554 12.583 1.00 97.56 219 ASN A N 1
ATOM 1704 C CA . ASN A 1 219 ? 3.118 10.513 13.531 1.00 97.56 219 ASN A CA 1
ATOM 1705 C C . ASN A 1 219 ? 1.956 11.394 13.055 1.00 97.56 219 ASN A C 1
ATOM 1707 O O . ASN A 1 219 ? 0.806 10.950 13.020 1.00 97.56 219 ASN A O 1
ATOM 1711 N N . ASN A 1 220 ? 2.265 12.609 12.600 1.00 97.94 220 ASN A N 1
ATOM 1712 C CA . ASN A 1 220 ? 1.276 13.548 12.084 1.00 97.94 220 ASN A CA 1
ATOM 1713 C C . ASN A 1 220 ? 0.582 13.023 10.824 1.00 97.94 220 ASN A C 1
ATOM 1715 O O . ASN A 1 220 ? -0.645 13.095 10.722 1.00 97.94 220 ASN A O 1
ATOM 1719 N N . VAL A 1 221 ? 1.336 12.473 9.867 1.00 98.12 221 VAL A N 1
ATOM 1720 C CA . VAL A 1 221 ? 0.738 11.982 8.622 1.00 98.12 221 VAL A CA 1
ATOM 1721 C C . VAL A 1 221 ? -0.115 10.747 8.861 1.00 98.12 221 VAL A C 1
ATOM 1723 O O . VAL A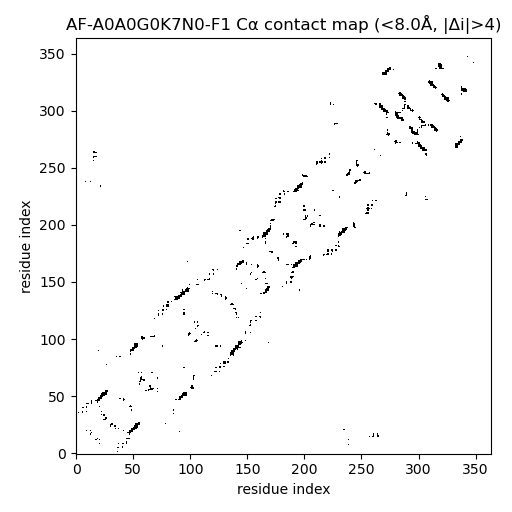 1 221 ? -1.248 10.702 8.387 1.00 98.12 221 VAL A O 1
ATOM 1726 N N . LEU A 1 222 ? 0.360 9.787 9.659 1.00 97.38 222 LEU A N 1
ATOM 1727 C CA . LEU A 1 222 ? -0.381 8.562 9.952 1.00 97.38 222 LEU A CA 1
ATOM 1728 C C . LEU A 1 222 ? -1.658 8.864 10.744 1.00 97.38 222 LEU A C 1
ATOM 1730 O O . LEU A 1 222 ? -2.705 8.291 10.441 1.00 97.38 222 LEU A O 1
ATOM 1734 N N . ALA A 1 223 ? -1.623 9.836 11.662 1.00 95.62 223 ALA A N 1
ATOM 1735 C CA . ALA A 1 223 ? -2.804 10.290 12.396 1.00 95.62 223 ALA A CA 1
ATOM 1736 C C . ALA A 1 223 ? -3.886 10.901 11.487 1.00 95.62 223 ALA A C 1
ATOM 1738 O O . ALA A 1 223 ? -5.084 10.773 11.762 1.00 95.62 223 ALA A O 1
ATOM 1739 N N . LEU A 1 224 ? -3.479 11.579 10.410 1.00 96.31 224 LEU A N 1
ATOM 1740 C CA . LEU A 1 224 ? -4.395 12.156 9.428 1.00 96.31 224 LEU A CA 1
ATOM 1741 C C . LEU A 1 224 ? -4.938 11.082 8.484 1.00 96.31 224 LEU A C 1
ATOM 1743 O O . LEU A 1 224 ? -6.153 10.947 8.331 1.00 96.31 224 LEU A O 1
ATOM 1747 N N . VAL A 1 225 ? -4.055 10.292 7.871 1.00 95.94 225 VAL A N 1
ATOM 1748 C CA . VAL A 1 225 ? -4.458 9.359 6.814 1.00 95.94 225 VAL A CA 1
ATOM 1749 C C . VAL A 1 225 ? -5.165 8.113 7.351 1.00 95.94 225 VAL A C 1
ATOM 1751 O O . VAL A 1 225 ? -6.021 7.570 6.659 1.00 95.94 225 VAL A O 1
ATOM 1754 N N . ALA A 1 226 ? -4.922 7.696 8.601 1.00 93.88 226 ALA A N 1
ATOM 1755 C CA . ALA A 1 226 ? -5.646 6.580 9.227 1.00 93.88 226 ALA A CA 1
ATOM 1756 C C . ALA A 1 226 ? -7.155 6.849 9.401 1.00 93.88 226 ALA A C 1
ATOM 1758 O O . ALA A 1 226 ? -7.949 5.916 9.564 1.00 93.88 226 ALA A O 1
ATOM 1759 N N . LYS A 1 227 ? -7.566 8.123 9.352 1.00 91.69 227 LYS A N 1
ATOM 1760 C CA . LYS A 1 227 ? -8.973 8.545 9.402 1.00 91.69 227 LYS A CA 1
ATOM 1761 C C . LYS A 1 227 ? -9.640 8.539 8.028 1.00 91.69 227 LYS A C 1
ATOM 1763 O O . LYS A 1 227 ? -10.862 8.655 7.957 1.00 91.69 227 LYS A O 1
ATOM 1768 N N . ASN A 1 228 ? -8.867 8.403 6.953 1.00 93.88 228 ASN A N 1
ATOM 1769 C CA . ASN A 1 228 ? -9.374 8.431 5.593 1.00 93.88 228 ASN A CA 1
ATOM 1770 C C . ASN A 1 228 ? -9.908 7.038 5.183 1.00 93.88 228 ASN A C 1
ATOM 1772 O O . ASN A 1 228 ? -9.124 6.093 5.086 1.00 93.88 228 ASN A O 1
ATOM 1776 N N . PRO A 1 229 ? -11.221 6.872 4.926 1.00 93.25 229 PRO A N 1
ATOM 1777 C CA . PRO A 1 229 ? -11.802 5.584 4.537 1.00 93.25 229 PRO A CA 1
ATOM 1778 C C . PRO A 1 229 ? -11.460 5.160 3.099 1.00 93.25 229 PRO A C 1
ATOM 1780 O O . PRO A 1 229 ? -11.800 4.042 2.689 1.00 93.25 229 PRO A O 1
ATOM 1783 N N . ASP A 1 230 ? -10.849 6.043 2.311 1.00 96.69 230 ASP A N 1
ATOM 1784 C CA . ASP A 1 230 ? -10.412 5.760 0.949 1.00 96.69 230 ASP A CA 1
ATOM 1785 C C . ASP A 1 230 ? -8.977 5.238 0.881 1.00 96.69 230 ASP A C 1
ATOM 1787 O O . ASP A 1 230 ? -8.633 4.580 -0.099 1.00 96.69 230 ASP A O 1
ATOM 1791 N N . LEU A 1 231 ? -8.181 5.420 1.940 1.00 97.38 231 LEU A N 1
ATOM 1792 C CA . LEU A 1 231 ? -6.868 4.796 2.065 1.00 97.38 231 LEU A CA 1
ATOM 1793 C C . LEU A 1 231 ? -7.000 3.353 2.569 1.00 97.38 231 LEU A C 1
ATOM 1795 O O . LEU A 1 231 ? -7.496 3.100 3.669 1.00 97.38 231 LEU A O 1
ATOM 1799 N N . ILE A 1 232 ? -6.517 2.396 1.778 1.00 96.12 232 ILE A N 1
ATOM 1800 C CA . ILE A 1 232 ? -6.643 0.958 2.079 1.00 96.12 232 ILE A CA 1
ATOM 1801 C C . ILE A 1 232 ? -5.301 0.234 2.250 1.00 96.12 232 ILE A C 1
ATOM 1803 O O . ILE A 1 232 ? -5.293 -0.957 2.559 1.00 96.12 232 ILE A O 1
ATOM 1807 N N . GLY A 1 233 ? -4.173 0.925 2.065 1.00 96.94 233 GLY A N 1
ATOM 1808 C CA . GLY A 1 233 ? -2.842 0.350 2.246 1.00 96.94 233 GLY A CA 1
ATOM 1809 C C . GLY A 1 233 ? -1.731 1.395 2.205 1.00 96.94 233 GLY A C 1
ATOM 1810 O O . GLY A 1 233 ? -1.874 2.436 1.566 1.00 96.94 233 GLY A O 1
ATOM 1811 N N . ILE A 1 234 ? -0.630 1.096 2.891 1.00 97.69 234 ILE A N 1
ATOM 1812 C CA . ILE A 1 234 ? 0.586 1.909 2.927 1.00 97.69 234 ILE A CA 1
ATOM 1813 C C . ILE A 1 234 ? 1.781 0.977 2.746 1.00 97.69 234 ILE A C 1
ATOM 1815 O O . ILE A 1 234 ? 1.875 -0.042 3.431 1.00 97.69 234 ILE A O 1
ATOM 1819 N N . ASN A 1 235 ? 2.694 1.346 1.858 1.00 97.94 235 ASN A N 1
ATOM 1820 C CA . ASN A 1 235 ? 4.024 0.775 1.749 1.00 97.94 235 ASN A CA 1
ATOM 1821 C C . ASN A 1 235 ? 5.056 1.879 2.015 1.00 97.94 235 ASN A C 1
ATOM 1823 O O . ASN A 1 235 ? 5.112 2.886 1.312 1.00 97.94 235 ASN A O 1
ATOM 1827 N N . TYR A 1 236 ? 5.844 1.699 3.075 1.00 98.06 236 TYR A N 1
ATOM 1828 C CA . TYR A 1 236 ? 6.847 2.674 3.488 1.00 98.06 236 TYR A CA 1
ATOM 1829 C C . TYR A 1 236 ? 8.185 2.401 2.790 1.00 98.06 236 TYR A C 1
ATOM 1831 O O . TYR A 1 236 ? 8.738 1.303 2.879 1.00 98.06 236 TYR A O 1
ATOM 1839 N N . TRP A 1 237 ? 8.722 3.427 2.143 1.00 95.88 237 TRP A N 1
ATOM 1840 C CA . TRP A 1 237 ? 10.027 3.467 1.502 1.00 95.88 237 TRP A CA 1
ATOM 1841 C C . TRP A 1 237 ? 10.997 4.239 2.417 1.00 95.88 237 TRP A C 1
ATOM 1843 O O . TRP A 1 237 ? 10.822 5.433 2.626 1.00 95.88 237 TRP A O 1
ATOM 1853 N N . THR A 1 238 ? 12.038 3.662 3.022 1.00 93.31 238 THR A N 1
ATOM 1854 C CA . THR A 1 238 ? 12.542 2.284 2.903 1.00 93.31 238 THR A CA 1
ATOM 1855 C C . THR A 1 238 ? 12.927 1.711 4.258 1.00 93.31 238 THR A C 1
ATOM 1857 O O . THR A 1 238 ? 13.028 2.418 5.261 1.00 93.31 238 THR A O 1
ATOM 1860 N N . ALA A 1 239 ? 13.238 0.416 4.279 1.00 92.69 239 ALA A N 1
ATOM 1861 C CA . ALA A 1 239 ? 13.935 -0.166 5.413 1.00 92.69 239 ALA A CA 1
ATOM 1862 C C . ALA A 1 239 ? 15.324 0.477 5.631 1.00 92.69 239 ALA A C 1
ATOM 1864 O O . ALA A 1 239 ? 15.613 0.990 6.712 1.00 92.69 239 ALA A O 1
ATOM 1865 N N . SER A 1 240 ? 16.182 0.499 4.611 1.00 92.44 240 SER A N 1
ATOM 1866 C CA . SER A 1 240 ? 17.582 0.920 4.739 1.00 92.44 240 SER A CA 1
ATOM 1867 C C . SER A 1 240 ? 18.139 1.483 3.435 1.00 92.44 240 SER A C 1
ATOM 1869 O O . SER A 1 240 ? 17.663 1.123 2.362 1.00 92.44 240 SER A O 1
ATOM 1871 N N . GLY A 1 241 ? 19.223 2.262 3.517 1.00 89.25 241 GLY A N 1
ATOM 1872 C CA . GLY A 1 241 ? 20.001 2.689 2.343 1.00 89.25 241 GLY A CA 1
ATOM 1873 C C . GLY A 1 241 ? 19.477 3.940 1.633 1.00 89.25 241 GLY A C 1
ATOM 1874 O O . GLY A 1 241 ? 20.023 4.328 0.606 1.00 89.25 241 GLY A O 1
ATOM 1875 N N . SER A 1 242 ? 18.450 4.589 2.183 1.00 93.12 242 SER A N 1
ATOM 1876 C CA . SER A 1 242 ? 17.946 5.889 1.732 1.00 93.12 242 SER A CA 1
ATOM 1877 C C . SER A 1 242 ? 17.878 6.885 2.891 1.00 93.12 242 SER A C 1
ATOM 1879 O O . SER A 1 242 ? 17.912 6.502 4.068 1.00 93.12 242 SER A O 1
ATOM 1881 N N . SER A 1 243 ? 17.713 8.168 2.565 1.00 94.62 243 SER A N 1
ATOM 1882 C CA . SER A 1 243 ? 17.433 9.225 3.548 1.00 94.62 243 SER A CA 1
ATOM 1883 C C . SER A 1 243 ? 16.183 8.917 4.380 1.00 94.62 243 SER A C 1
ATOM 1885 O O . SER A 1 243 ? 16.152 9.203 5.570 1.00 94.62 243 SER A O 1
ATOM 1887 N N . THR A 1 244 ? 15.209 8.222 3.789 1.00 96.31 244 THR A N 1
ATOM 1888 C CA . THR A 1 244 ? 13.948 7.830 4.427 1.00 96.31 244 THR A CA 1
ATOM 1889 C C . THR A 1 244 ? 14.024 6.568 5.292 1.00 96.31 244 THR A C 1
ATOM 1891 O O . THR A 1 244 ? 13.008 6.150 5.845 1.00 96.31 244 THR A O 1
ATOM 1894 N N . SER A 1 245 ? 15.199 5.937 5.403 1.00 96.56 245 SER A N 1
ATOM 1895 C CA . SER A 1 245 ? 15.400 4.656 6.099 1.00 96.56 245 SER A CA 1
ATOM 1896 C C . SER A 1 245 ? 14.833 4.629 7.525 1.00 96.56 245 SER A C 1
ATOM 1898 O O . SER A 1 245 ? 14.978 5.598 8.272 1.00 96.56 245 SER A O 1
ATOM 1900 N N . LEU A 1 246 ? 14.244 3.494 7.918 1.00 97.38 246 LEU A N 1
ATOM 1901 C CA . LEU A 1 246 ? 13.731 3.233 9.276 1.00 97.38 246 LEU A CA 1
ATOM 1902 C C . LEU A 1 246 ? 14.761 2.590 10.210 1.00 97.38 246 LEU A C 1
ATOM 1904 O O . LEU A 1 246 ? 14.579 2.578 11.428 1.00 97.38 246 LEU A O 1
ATOM 1908 N N . TRP A 1 247 ? 15.838 2.050 9.648 1.00 97.00 247 TRP A N 1
ATOM 1909 C CA . TRP A 1 247 ? 16.953 1.485 10.393 1.00 97.00 247 TRP A CA 1
ATOM 1910 C C . TRP A 1 247 ? 18.259 2.162 9.985 1.00 97.00 247 TRP A C 1
ATOM 1912 O O . TRP A 1 247 ? 18.444 2.559 8.833 1.00 97.00 247 TRP A O 1
ATOM 1922 N N . TYR A 1 248 ? 19.177 2.279 10.936 1.00 94.38 248 TYR A N 1
ATOM 1923 C CA . TYR A 1 248 ? 20.568 2.619 10.664 1.00 94.38 248 TYR A CA 1
ATOM 1924 C C . TYR A 1 248 ? 21.278 1.459 9.945 1.00 94.38 248 TYR A C 1
ATOM 1926 O O . TYR A 1 248 ? 20.812 0.318 9.961 1.00 94.38 248 TYR A O 1
ATOM 1934 N N . GLU A 1 249 ? 22.443 1.720 9.346 1.00 89.75 249 GLU A N 1
ATOM 1935 C CA . GLU A 1 249 ? 23.230 0.690 8.642 1.00 89.75 249 GLU A CA 1
ATOM 1936 C C . GLU A 1 249 ? 23.688 -0.457 9.556 1.00 89.75 249 GLU A C 1
ATOM 1938 O O . GLU A 1 249 ? 23.816 -1.597 9.114 1.00 89.75 249 GLU A O 1
ATOM 1943 N N . ASN A 1 250 ? 23.882 -0.181 10.851 1.00 90.19 250 ASN A N 1
ATOM 1944 C CA . ASN A 1 250 ? 24.184 -1.196 11.867 1.00 90.19 250 ASN A CA 1
ATOM 1945 C C . ASN A 1 250 ? 22.949 -2.041 12.263 1.00 90.19 250 ASN A C 1
ATOM 1947 O O . ASN A 1 250 ? 23.054 -2.942 13.097 1.00 90.19 250 ASN A O 1
ATOM 1951 N N . GLY A 1 251 ? 21.778 -1.746 11.689 1.00 90.94 251 GLY A N 1
ATOM 1952 C CA . GLY A 1 251 ? 20.503 -2.389 11.973 1.00 90.94 251 GLY A CA 1
ATOM 1953 C C . GLY A 1 251 ? 19.781 -1.851 13.211 1.00 90.94 251 GLY A C 1
ATOM 1954 O O . GLY A 1 251 ? 18.739 -2.384 13.575 1.00 90.94 251 GLY A O 1
ATOM 1955 N N . GLU A 1 252 ? 20.270 -0.832 13.903 1.00 95.00 252 GLU A N 1
ATOM 1956 C CA . GLU A 1 252 ? 19.508 -0.216 14.991 1.00 95.00 252 GLU A CA 1
ATOM 1957 C C . GLU A 1 252 ? 18.257 0.491 14.438 1.00 95.00 252 GLU A C 1
ATOM 1959 O O . GLU A 1 252 ? 18.277 1.052 13.343 1.00 95.00 252 GLU A O 1
ATOM 1964 N N . ALA A 1 253 ? 17.138 0.412 15.159 1.00 97.38 253 ALA A N 1
ATOM 1965 C CA . ALA A 1 253 ? 15.888 1.047 14.751 1.00 97.38 253 ALA A CA 1
ATOM 1966 C C . ALA A 1 253 ? 15.924 2.558 15.014 1.00 97.38 253 ALA A C 1
ATOM 1968 O O . ALA A 1 253 ? 16.367 2.990 16.077 1.00 97.38 253 ALA A O 1
ATOM 1969 N N . LYS A 1 254 ? 15.399 3.354 14.080 1.00 97.81 254 LYS A N 1
ATOM 1970 C CA . LYS A 1 254 ? 15.135 4.780 14.310 1.00 97.81 254 LYS A CA 1
ATOM 1971 C C . LYS A 1 254 ? 13.800 4.979 15.046 1.00 97.81 254 LYS A C 1
ATOM 1973 O O . LYS A 1 254 ? 12.918 4.125 14.915 1.00 97.81 254 LYS A O 1
ATOM 1978 N N . PRO A 1 255 ? 13.600 6.109 15.752 1.00 98.06 255 PRO A N 1
ATOM 1979 C CA . PRO A 1 255 ? 12.353 6.387 16.477 1.00 98.06 255 PRO A CA 1
ATOM 1980 C C . PRO A 1 255 ? 11.091 6.297 15.602 1.00 98.06 255 PRO A C 1
ATOM 1982 O O . PRO A 1 255 ? 10.105 5.670 15.988 1.00 98.06 255 PRO A O 1
ATOM 1985 N N . ALA A 1 256 ? 11.173 6.781 14.359 1.00 97.81 256 ALA A N 1
ATOM 1986 C CA . ALA A 1 256 ? 10.128 6.672 13.339 1.00 97.81 256 ALA A CA 1
ATOM 1987 C C . ALA A 1 256 ? 9.559 5.248 13.136 1.00 97.81 256 ALA A C 1
ATOM 1989 O O . ALA A 1 256 ? 8.372 5.090 12.835 1.00 97.81 256 ALA A O 1
ATOM 1990 N N . LEU A 1 257 ? 10.367 4.195 13.333 1.00 97.81 257 LEU A N 1
ATOM 1991 C CA . LEU A 1 257 ? 9.889 2.812 13.252 1.00 97.81 257 LEU A CA 1
ATOM 1992 C C . LEU A 1 257 ? 8.847 2.504 14.335 1.00 97.81 257 LEU A C 1
ATOM 1994 O O . LEU A 1 257 ? 7.901 1.762 14.075 1.00 97.81 257 LEU A O 1
ATOM 1998 N N . GLY A 1 258 ? 9.011 3.059 15.540 1.00 97.50 258 GLY A N 1
ATOM 1999 C CA . GLY A 1 258 ? 8.075 2.874 16.649 1.00 97.50 258 GLY A CA 1
ATOM 2000 C C . GLY A 1 258 ? 6.688 3.414 16.311 1.00 97.50 258 GLY A C 1
ATOM 2001 O O . GLY A 1 258 ? 5.689 2.720 16.512 1.00 97.50 258 GLY A O 1
ATOM 2002 N N . VAL A 1 259 ? 6.639 4.602 15.700 1.00 97.44 259 VAL A N 1
ATOM 2003 C CA . VAL A 1 259 ? 5.397 5.195 15.196 1.00 97.44 259 VAL A CA 1
ATOM 2004 C C . VAL A 1 259 ? 4.768 4.280 14.151 1.00 97.44 259 VAL A C 1
ATOM 2006 O O . VAL A 1 259 ? 3.638 3.839 14.348 1.00 97.44 259 VAL A O 1
ATOM 2009 N N . LEU A 1 260 ? 5.489 3.921 13.085 1.00 97.06 260 LEU A N 1
ATOM 2010 C CA . LEU A 1 260 ? 4.937 3.083 12.014 1.00 97.06 260 LEU A CA 1
ATOM 2011 C C . LEU A 1 260 ? 4.433 1.726 12.539 1.00 97.06 260 LEU A C 1
ATOM 2013 O O . LEU A 1 260 ? 3.320 1.304 12.221 1.00 97.06 260 LEU A O 1
ATOM 2017 N N . SER A 1 261 ? 5.214 1.085 13.412 1.00 97.31 261 SER A N 1
ATOM 2018 C CA . SER A 1 261 ? 4.869 -0.187 14.057 1.00 97.31 261 SER A CA 1
ATOM 2019 C C . SER A 1 261 ? 3.577 -0.094 14.873 1.00 97.31 261 SER A C 1
ATOM 2021 O O . SER A 1 261 ? 2.762 -1.014 14.834 1.00 97.31 261 SER A O 1
ATOM 2023 N N . SER A 1 262 ? 3.315 1.036 15.541 1.00 96.19 262 SER A N 1
ATOM 2024 C CA . SER A 1 262 ? 2.061 1.240 16.282 1.00 96.19 262 SER A CA 1
ATOM 2025 C C . SER A 1 262 ? 0.819 1.261 15.377 1.00 96.19 262 SER A C 1
ATOM 2027 O O . SER A 1 262 ? -0.249 0.815 15.793 1.00 96.19 262 SER A O 1
ATOM 2029 N N . TYR A 1 263 ? 0.950 1.710 14.123 1.00 95.50 263 TYR A N 1
ATOM 2030 C CA . TYR A 1 263 ? -0.137 1.670 13.136 1.00 95.50 263 TYR A CA 1
ATOM 2031 C C . TYR A 1 263 ? -0.247 0.309 12.438 1.00 95.50 263 TYR A C 1
ATOM 2033 O O . TYR A 1 263 ? -1.337 -0.071 12.011 1.00 95.50 263 TYR A O 1
ATOM 2041 N N . TYR A 1 264 ? 0.851 -0.442 12.336 1.00 95.44 264 TYR A N 1
ATOM 2042 C CA . TYR A 1 264 ? 0.854 -1.808 11.798 1.00 95.44 264 TYR A CA 1
ATOM 2043 C C . TYR A 1 264 ? 0.356 -2.845 12.812 1.00 95.44 264 TYR A C 1
ATOM 2045 O O . TYR A 1 264 ? -0.255 -3.845 12.433 1.00 95.44 264 TYR A O 1
ATOM 2053 N N . LYS A 1 265 ? 0.551 -2.579 14.106 1.00 94.81 265 LYS A N 1
ATOM 2054 C CA . LYS A 1 265 ? 0.068 -3.383 15.234 1.00 94.81 265 LYS A CA 1
ATOM 2055 C C . LYS A 1 265 ? -0.865 -2.555 16.121 1.00 94.81 265 LYS A C 1
ATOM 2057 O O . LYS A 1 265 ? -0.541 -2.314 17.286 1.00 94.81 265 LYS A O 1
ATOM 2062 N N . PRO A 1 266 ? -2.009 -2.097 15.591 1.00 92.06 266 PRO A N 1
ATOM 2063 C CA . PRO A 1 266 ? -2.883 -1.214 16.340 1.00 92.06 266 PRO A CA 1
ATOM 2064 C C . PRO A 1 266 ? -3.475 -1.934 17.557 1.00 92.06 266 PRO A C 1
ATOM 2066 O O . PRO A 1 266 ? -3.765 -3.134 17.523 1.00 92.06 266 PRO A O 1
ATOM 2069 N N . GLU A 1 267 ? -3.679 -1.181 18.635 1.00 91.62 267 GLU A N 1
ATOM 2070 C CA . GLU A 1 267 ? -4.349 -1.676 19.836 1.00 91.62 267 GLU A CA 1
ATOM 2071 C C . GLU A 1 267 ? -5.784 -2.103 19.491 1.00 91.62 267 GLU A C 1
ATOM 2073 O O . GLU A 1 267 ? -6.512 -1.407 18.780 1.00 91.62 267 GLU A O 1
ATOM 2078 N N . VAL A 1 268 ? -6.216 -3.252 20.012 1.00 92.25 268 VAL A N 1
ATOM 2079 C CA . VAL A 1 268 ? -7.603 -3.703 19.891 1.00 92.25 268 VAL A CA 1
ATOM 2080 C C . VAL A 1 268 ? -8.310 -3.443 21.210 1.00 92.25 268 VAL A C 1
ATOM 2082 O O . VAL A 1 268 ? -8.060 -4.114 22.211 1.00 92.25 268 VAL A O 1
ATOM 2085 N N . LEU A 1 269 ? -9.234 -2.488 21.196 1.00 92.19 269 LEU A N 1
ATOM 2086 C CA . LEU A 1 269 ? -10.106 -2.224 22.327 1.00 92.19 269 LEU A CA 1
ATOM 2087 C C . LEU A 1 269 ? -11.193 -3.283 22.376 1.00 92.19 269 LEU A C 1
ATOM 2089 O O . LEU A 1 269 ? -11.860 -3.555 21.376 1.00 92.19 269 LEU A O 1
ATOM 2093 N N . SER A 1 270 ? -11.400 -3.857 23.553 1.00 94.38 270 SER A N 1
ATOM 2094 C CA . SER A 1 270 ? -12.472 -4.813 23.792 1.00 94.38 270 SER A CA 1
ATOM 2095 C C . SER A 1 270 ? -13.222 -4.469 25.065 1.00 94.38 270 SER A C 1
ATOM 2097 O O . SER A 1 270 ? -12.697 -3.826 25.979 1.00 94.38 270 SER A O 1
ATOM 2099 N N . GLY A 1 271 ? -14.488 -4.859 25.102 1.00 95.00 271 GLY A N 1
ATOM 2100 C CA . GLY A 1 271 ? -15.364 -4.454 26.181 1.00 95.00 271 GLY A CA 1
ATOM 2101 C C . GLY A 1 271 ? -16.788 -4.941 26.006 1.00 95.00 271 GLY A C 1
ATOM 2102 O O . GLY A 1 271 ? -17.072 -5.785 25.154 1.00 95.00 271 GLY A O 1
ATOM 2103 N N . LYS A 1 272 ? -17.686 -4.384 26.816 1.00 96.56 272 LYS A N 1
ATOM 2104 C CA . LYS A 1 272 ? -19.102 -4.736 26.849 1.00 96.56 272 LYS A CA 1
ATOM 2105 C C . LYS A 1 272 ? -19.984 -3.493 26.878 1.00 96.56 272 LYS A C 1
ATOM 2107 O O . LYS A 1 272 ? -19.724 -2.552 27.626 1.00 96.56 272 LYS A O 1
ATOM 2112 N N . VAL A 1 273 ? -21.049 -3.516 26.083 1.00 97.38 273 VAL A N 1
ATOM 2113 C CA . VAL A 1 273 ? -22.102 -2.498 26.071 1.00 97.38 273 VAL A CA 1
ATOM 2114 C C . VAL A 1 273 ? -23.343 -3.048 26.766 1.00 97.38 273 VAL A C 1
ATOM 2116 O O . VAL A 1 273 ? -23.858 -4.108 26.403 1.00 97.38 273 VAL A O 1
ATOM 2119 N N . GLU A 1 274 ? -23.853 -2.308 27.742 1.00 97.81 274 GLU A N 1
ATOM 2120 C CA . GLU A 1 274 ? -25.052 -2.638 28.509 1.00 97.81 274 GLU A CA 1
ATOM 2121 C C . GLU A 1 274 ? -26.025 -1.455 28.553 1.00 97.81 274 GLU A C 1
ATOM 2123 O O . GLU A 1 274 ? -25.671 -0.311 28.268 1.00 97.81 274 GLU A O 1
ATOM 2128 N N . ASP A 1 275 ? -27.289 -1.728 28.865 1.00 95.69 275 ASP A N 1
ATOM 2129 C CA . ASP A 1 275 ? -28.248 -0.675 29.185 1.00 95.69 275 ASP A CA 1
ATOM 2130 C C . ASP A 1 275 ? -28.192 -0.294 30.671 1.00 95.69 275 ASP A C 1
ATOM 2132 O O . ASP A 1 275 ? -27.538 -0.944 31.484 1.00 95.69 275 ASP A O 1
ATOM 2136 N N . SER A 1 276 ? -28.949 0.733 31.061 1.00 92.50 276 SER A N 1
ATOM 2137 C CA . SER A 1 276 ? -29.025 1.199 32.454 1.00 92.50 276 SER A CA 1
ATOM 2138 C C . SER A 1 276 ? -29.544 0.162 33.471 1.00 92.50 276 SER A C 1
ATOM 2140 O O . SER A 1 276 ? -29.671 0.486 34.647 1.00 92.50 276 SER A O 1
ATOM 2142 N N . LYS A 1 277 ? -29.916 -1.053 33.044 1.00 91.88 277 LYS A N 1
ATOM 2143 C CA . LYS A 1 277 ? -30.338 -2.172 33.902 1.00 91.88 277 LYS A CA 1
ATOM 2144 C C . LYS A 1 277 ? -29.311 -3.311 33.927 1.00 91.88 277 LYS A C 1
ATOM 2146 O O . LYS A 1 277 ? -29.641 -4.392 34.412 1.00 91.88 277 LYS A O 1
ATOM 2151 N N . GLY A 1 278 ? -28.118 -3.098 33.371 1.00 93.19 278 GLY A N 1
ATOM 2152 C CA . GLY A 1 278 ? -27.072 -4.116 33.252 1.00 93.19 278 GLY A CA 1
ATOM 2153 C C . GLY A 1 278 ? -27.410 -5.217 32.245 1.00 93.19 278 GLY A C 1
ATOM 2154 O O . GLY A 1 278 ? -26.893 -6.329 32.334 1.00 93.19 278 GLY A O 1
ATOM 2155 N N . ARG A 1 279 ? -28.344 -4.968 31.314 1.00 96.12 279 ARG A N 1
ATOM 2156 C CA . ARG A 1 279 ? -28.674 -5.948 30.271 1.00 96.12 279 ARG A CA 1
ATOM 2157 C C . ARG A 1 279 ? -27.736 -5.747 29.086 1.00 96.12 279 ARG A C 1
ATOM 2159 O O . ARG A 1 279 ? -27.578 -4.603 28.659 1.00 96.12 279 ARG A O 1
ATOM 2166 N N . PRO A 1 280 ? -27.169 -6.825 28.518 1.00 97.56 280 PRO A N 1
ATOM 2167 C CA . PRO A 1 280 ? -26.286 -6.714 27.367 1.00 97.56 280 PRO A CA 1
ATOM 2168 C C . PRO A 1 280 ? -27.014 -6.087 26.180 1.00 97.56 280 PRO A C 1
ATOM 2170 O O . PRO A 1 280 ? -28.175 -6.402 25.903 1.00 97.56 280 PRO A O 1
ATOM 2173 N N . MET A 1 281 ? -26.322 -5.200 25.474 1.00 97.06 281 MET A N 1
ATOM 2174 C CA . MET A 1 281 ? -26.856 -4.527 24.301 1.00 97.06 281 MET A CA 1
ATOM 2175 C C . MET A 1 281 ? -26.289 -5.133 23.031 1.00 97.06 281 MET A C 1
ATOM 2177 O O . MET A 1 281 ? -25.149 -4.862 22.661 1.00 97.06 281 MET A O 1
ATOM 2181 N N . SER A 1 282 ? -27.115 -5.895 22.324 1.00 97.19 282 SER A N 1
ATOM 2182 C CA . SER A 1 282 ? -26.787 -6.368 20.982 1.00 97.19 282 SER A CA 1
ATOM 2183 C C . SER A 1 282 ? -26.887 -5.254 19.950 1.00 97.19 282 SER A C 1
ATOM 2185 O O . SER A 1 282 ? -27.816 -4.443 20.018 1.00 97.19 282 SER A O 1
ATOM 2187 N N . LYS A 1 283 ? -26.031 -5.299 18.928 1.00 97.44 283 LYS A N 1
ATOM 2188 C CA . LYS A 1 283 ? -26.068 -4.392 17.772 1.00 97.44 283 LYS A CA 1
ATOM 2189 C C . LYS A 1 283 ? -25.806 -2.918 18.104 1.00 97.44 283 LYS A C 1
ATOM 2191 O O . LYS A 1 283 ? -26.204 -2.042 17.336 1.00 97.44 283 LYS A O 1
ATOM 2196 N N . ALA A 1 284 ? -25.151 -2.634 19.227 1.00 97.88 284 ALA A N 1
ATOM 2197 C CA . ALA A 1 284 ? -24.589 -1.315 19.475 1.00 97.88 284 ALA A CA 1
ATOM 2198 C C . ALA A 1 284 ? -23.398 -1.110 18.534 1.00 97.88 284 ALA A C 1
ATOM 2200 O O . ALA A 1 284 ? -22.572 -2.007 18.359 1.00 97.88 284 ALA A O 1
ATOM 2201 N N . LYS A 1 285 ? -23.327 0.058 17.902 1.00 98.19 285 LYS A N 1
ATOM 2202 C CA . LYS A 1 285 ? -22.203 0.444 17.057 1.00 98.19 285 LYS A CA 1
ATOM 2203 C C . LYS A 1 285 ? -21.136 1.067 17.946 1.00 98.19 285 LYS A C 1
ATOM 2205 O O . LYS A 1 285 ? -21.420 2.045 18.629 1.00 98.19 285 LYS A O 1
ATOM 2210 N N . VAL A 1 286 ? -19.933 0.505 17.920 1.00 96.69 286 VAL A N 1
ATOM 2211 C CA . VAL A 1 286 ? -18.766 1.013 18.650 1.00 96.69 286 VAL A CA 1
ATOM 2212 C C . VAL A 1 286 ? -17.759 1.519 17.630 1.00 96.69 286 VAL A C 1
ATOM 2214 O O . VAL A 1 286 ? -17.314 0.745 16.785 1.00 96.69 286 VAL A O 1
ATOM 2217 N N . MET A 1 287 ? -17.431 2.805 17.681 1.00 94.81 287 MET A N 1
ATOM 2218 C CA . MET A 1 287 ? -16.591 3.490 16.701 1.00 94.81 287 MET A CA 1
ATOM 2219 C C . MET A 1 287 ? -15.339 4.084 17.339 1.00 94.81 287 MET A C 1
ATOM 2221 O O . MET A 1 287 ? -15.407 4.660 18.424 1.00 94.81 287 MET A O 1
ATOM 2225 N N . VAL A 1 288 ? -14.225 3.997 16.615 1.00 90.75 288 VAL A N 1
ATOM 2226 C CA . VAL A 1 288 ? -12.979 4.725 16.875 1.00 90.75 288 VAL A CA 1
ATOM 2227 C C . VAL A 1 288 ? -12.522 5.313 15.541 1.00 90.75 288 VAL A C 1
ATOM 2229 O O . VAL A 1 288 ? -12.210 4.573 14.606 1.00 90.75 288 VAL A O 1
ATOM 2232 N N . ASP A 1 289 ? -12.556 6.642 15.423 1.00 88.00 289 ASP A N 1
ATOM 2233 C CA . ASP A 1 289 ? -12.444 7.358 14.144 1.00 88.00 289 ASP A CA 1
ATOM 2234 C C . ASP A 1 289 ? -13.359 6.744 13.053 1.00 88.00 289 ASP A C 1
ATOM 2236 O O . ASP A 1 289 ? -14.578 6.661 13.221 1.00 88.00 289 ASP A O 1
ATOM 2240 N N . ALA A 1 290 ? -12.782 6.294 11.931 1.00 85.12 290 ALA A N 1
ATOM 2241 C CA . ALA A 1 290 ? -13.491 5.661 10.820 1.00 85.12 290 ALA A CA 1
ATOM 2242 C C . ALA A 1 290 ? -13.717 4.146 11.011 1.00 85.12 290 ALA A C 1
ATOM 2244 O O . ALA A 1 290 ? -14.457 3.528 10.240 1.00 85.12 290 ALA A O 1
ATOM 2245 N N . LYS A 1 291 ? -13.084 3.520 12.012 1.00 89.81 291 LYS A N 1
ATOM 2246 C CA . LYS A 1 291 ? -13.216 2.084 12.288 1.00 89.81 291 LYS A CA 1
ATOM 2247 C C . LYS A 1 291 ? -14.409 1.844 13.203 1.00 89.81 291 LYS A C 1
ATOM 2249 O O . LYS A 1 291 ? -14.706 2.644 14.088 1.00 89.81 291 LYS A O 1
ATOM 2254 N N . TYR A 1 292 ? -15.108 0.732 12.999 1.00 94.31 292 TYR A N 1
ATOM 2255 C CA . TYR A 1 292 ? -16.219 0.365 13.866 1.00 94.31 292 TYR A CA 1
ATOM 2256 C C . TYR A 1 292 ? -16.385 -1.142 14.006 1.00 94.31 292 TYR A C 1
ATOM 2258 O O . TYR A 1 292 ? -15.980 -1.917 13.142 1.00 94.31 292 TYR A O 1
ATOM 2266 N N . SER A 1 293 ? -17.034 -1.535 15.095 1.00 96.62 293 SER A N 1
ATOM 2267 C CA . SER A 1 293 ? -17.551 -2.878 15.318 1.00 96.62 293 SER A CA 1
ATOM 2268 C C . SER A 1 293 ? -19.011 -2.812 15.755 1.00 96.62 293 SER A C 1
ATOM 2270 O O . SER A 1 293 ? -19.536 -1.749 16.100 1.00 96.62 293 SER A O 1
ATOM 2272 N N . ILE A 1 294 ? -19.681 -3.957 15.690 1.00 98.06 294 ILE A N 1
ATOM 2273 C CA . ILE A 1 294 ? -21.057 -4.123 16.141 1.00 98.06 294 ILE A CA 1
ATOM 2274 C C . ILE A 1 294 ? -21.036 -5.111 17.299 1.00 98.06 294 ILE A C 1
ATOM 2276 O O . ILE A 1 294 ? -20.479 -6.199 17.155 1.00 98.06 294 ILE A O 1
ATOM 2280 N N . SER A 1 295 ? -21.636 -4.741 18.429 1.00 97.88 295 SER A N 1
ATOM 2281 C CA . SER A 1 295 ? -21.665 -5.616 19.595 1.00 97.88 295 SER A CA 1
ATOM 2282 C C . SER A 1 295 ? -22.495 -6.880 19.354 1.00 97.88 295 SER A C 1
ATOM 2284 O O . SER A 1 295 ? -23.542 -6.853 18.691 1.00 97.88 295 SER A O 1
ATOM 2286 N N . ASP A 1 296 ? -22.032 -7.994 19.918 1.00 98.06 296 ASP A N 1
ATOM 2287 C CA . ASP A 1 296 ? -22.695 -9.294 19.827 1.00 98.06 296 ASP A CA 1
ATOM 2288 C C . ASP A 1 296 ? -23.944 -9.390 20.731 1.00 98.06 296 ASP A C 1
ATOM 2290 O O . ASP A 1 296 ? -24.343 -8.440 21.404 1.00 98.06 296 ASP A O 1
ATOM 2294 N N . ASN A 1 297 ? -24.588 -10.559 20.775 1.00 97.88 297 ASN A N 1
ATOM 2295 C CA . ASN A 1 297 ? -25.782 -10.775 21.606 1.00 97.88 297 ASN A CA 1
ATOM 2296 C C . ASN A 1 297 ? -25.520 -10.676 23.121 1.00 97.88 297 ASN A C 1
ATOM 2298 O O . ASN A 1 297 ? -26.455 -10.441 23.886 1.00 97.88 297 ASN A O 1
ATOM 2302 N N . ALA A 1 298 ? -24.273 -10.857 23.552 1.00 97.62 298 ALA A N 1
ATOM 2303 C CA . ALA A 1 298 ? -23.829 -10.668 24.927 1.00 97.62 298 ALA A CA 1
ATOM 2304 C C . ALA A 1 298 ? -23.314 -9.237 25.180 1.00 97.62 298 ALA A C 1
ATOM 2306 O O . ALA A 1 298 ? -22.886 -8.930 26.292 1.00 97.62 298 ALA A O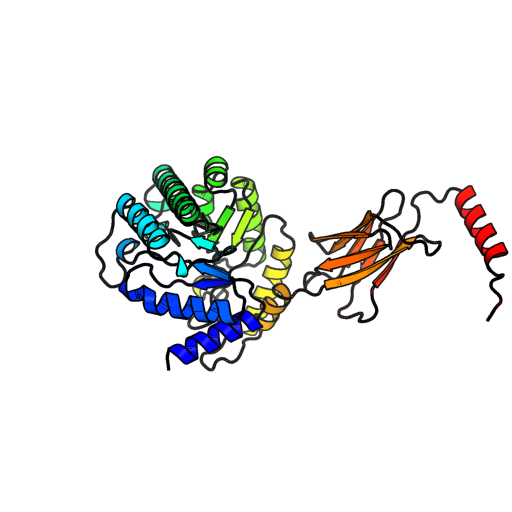 1
ATOM 2307 N N . GLY A 1 299 ? -23.419 -8.346 24.190 1.00 97.50 299 GLY A N 1
ATOM 2308 C CA . GLY A 1 299 ? -22.980 -6.960 24.263 1.00 97.50 299 GLY A CA 1
ATOM 2309 C C . GLY A 1 299 ? -21.472 -6.783 24.117 1.00 97.50 299 GLY A C 1
ATOM 2310 O O . GLY A 1 299 ? -21.000 -5.659 24.270 1.00 97.50 299 GLY A O 1
ATOM 2311 N N . ASN A 1 300 ? -20.712 -7.840 23.823 1.00 97.88 300 ASN A N 1
ATOM 2312 C CA . ASN A 1 300 ? -19.265 -7.737 23.678 1.00 97.88 300 ASN A CA 1
ATOM 2313 C C . ASN A 1 300 ? -18.908 -7.048 22.364 1.00 97.88 300 ASN A C 1
ATOM 2315 O O . ASN A 1 300 ? -19.574 -7.257 21.347 1.00 97.88 300 ASN A O 1
ATOM 2319 N N . PHE A 1 301 ? -17.831 -6.272 22.371 1.00 96.25 301 PHE A N 1
ATOM 2320 C CA . PHE A 1 301 ? -17.279 -5.643 21.178 1.00 96.25 301 PHE A CA 1
ATOM 2321 C C . PHE A 1 301 ? -15.759 -5.793 21.119 1.00 96.25 301 PHE A C 1
ATOM 2323 O O . PHE A 1 301 ? -15.091 -5.997 22.134 1.00 96.25 301 PHE A O 1
ATOM 2330 N N . SER A 1 302 ? -15.222 -5.653 19.909 1.00 95.56 302 SER A N 1
ATOM 2331 C CA . SER A 1 302 ? -13.791 -5.573 19.640 1.00 95.56 302 SER A CA 1
ATOM 2332 C C . SER A 1 302 ? -13.575 -4.622 18.468 1.00 95.56 302 SER A C 1
ATOM 2334 O O . SER A 1 302 ? -14.103 -4.852 17.381 1.00 95.56 302 SER A O 1
ATOM 2336 N N . VAL A 1 303 ? -12.862 -3.520 18.696 1.00 94.00 303 VAL A N 1
ATOM 2337 C CA . VAL A 1 303 ? -12.614 -2.483 17.691 1.00 94.00 303 VAL A CA 1
ATOM 2338 C C . VAL A 1 303 ? -11.140 -2.102 17.687 1.00 94.00 303 VAL A C 1
ATOM 2340 O O . VAL A 1 303 ? -10.518 -1.949 18.734 1.00 94.00 303 VAL A O 1
ATOM 2343 N N . VAL A 1 304 ? -10.578 -1.955 16.493 1.00 91.81 304 VAL A N 1
ATOM 2344 C CA . VAL A 1 304 ? -9.207 -1.477 16.309 1.00 91.81 304 VAL A CA 1
ATOM 2345 C C . VAL A 1 304 ? -9.156 0.018 16.624 1.00 91.81 304 VAL A C 1
ATOM 2347 O O . VAL A 1 304 ? -9.954 0.784 16.081 1.00 91.81 304 VAL A O 1
ATOM 2350 N N . LYS A 1 305 ? -8.223 0.424 17.485 1.00 91.31 305 LYS A N 1
ATOM 2351 C CA . LYS A 1 305 ? -7.955 1.819 17.838 1.00 91.31 305 LYS A CA 1
ATOM 2352 C C . LYS A 1 305 ? -6.766 2.323 17.034 1.00 91.31 305 LYS A C 1
ATOM 2354 O O . LYS A 1 305 ? -5.705 1.700 17.046 1.00 91.31 305 LYS A O 1
ATOM 2359 N N . ASN A 1 306 ? -6.928 3.463 16.362 1.00 88.88 306 ASN A N 1
ATOM 2360 C CA . ASN A 1 306 ? -5.767 4.123 15.776 1.00 88.88 306 ASN A CA 1
ATOM 2361 C C . ASN A 1 306 ? -4.915 4.699 16.921 1.00 88.88 306 ASN A C 1
ATOM 2363 O O . ASN A 1 306 ? -5.485 5.261 17.859 1.00 88.88 306 ASN A O 1
ATOM 2367 N N . PRO A 1 307 ? -3.576 4.619 16.855 1.00 91.12 307 PRO A N 1
ATOM 2368 C CA . PRO A 1 307 ? -2.691 5.155 17.893 1.00 91.12 307 PRO A CA 1
ATOM 2369 C C . PRO A 1 307 ? -2.970 6.618 18.266 1.00 91.12 307 PRO A C 1
ATOM 2371 O O . PRO A 1 307 ? -2.852 6.993 19.428 1.00 91.12 307 PRO A O 1
ATOM 2374 N N . SER A 1 308 ? -3.403 7.432 17.299 1.00 89.56 308 SER A N 1
ATOM 2375 C CA . SER A 1 308 ? -3.765 8.838 17.507 1.00 89.56 308 SER A CA 1
ATOM 2376 C C . SER A 1 308 ? -5.177 9.075 18.062 1.00 89.56 308 SER A C 1
ATOM 2378 O O . SER A 1 308 ? -5.545 10.224 18.306 1.00 89.56 308 SER A O 1
ATOM 2380 N N . SER A 1 309 ? -6.025 8.048 18.176 1.00 89.19 309 SER A N 1
ATOM 2381 C CA . SER A 1 309 ? -7.401 8.212 18.656 1.00 89.19 309 SER A CA 1
ATOM 2382 C C . SER A 1 309 ? -7.437 8.241 20.179 1.00 89.19 309 SER A C 1
ATOM 2384 O O . SER A 1 309 ? -7.019 7.284 20.831 1.00 89.19 309 SER A O 1
ATOM 2386 N N . SER A 1 310 ? -8.042 9.284 20.747 1.00 88.88 310 SER A N 1
ATOM 2387 C CA . SER A 1 310 ? -8.351 9.332 22.180 1.00 88.88 310 SER A CA 1
ATOM 2388 C C . SER A 1 310 ? -9.809 9.003 22.490 1.00 88.88 310 SER A C 1
ATOM 2390 O O . SER A 1 310 ? -10.143 8.819 23.648 1.00 88.88 310 SER A O 1
ATOM 2392 N N . LYS A 1 311 ? -10.697 8.916 21.490 1.00 91.25 311 LYS A N 1
ATOM 2393 C CA . LYS A 1 311 ? -12.147 8.800 21.712 1.00 91.25 311 LYS A CA 1
ATOM 2394 C C . LYS A 1 311 ? -12.738 7.523 21.143 1.00 91.25 311 LYS A C 1
ATOM 2396 O O . LYS A 1 311 ? -12.450 7.139 20.010 1.00 91.25 311 LYS A O 1
ATOM 2401 N N . LEU A 1 312 ? -13.648 6.938 21.912 1.00 93.06 312 LEU A N 1
ATOM 2402 C CA . LEU A 1 312 ? -14.524 5.850 21.503 1.00 93.06 312 LEU A CA 1
ATOM 2403 C C . LEU A 1 312 ? -15.979 6.308 21.609 1.00 93.06 312 LEU A C 1
ATOM 2405 O O . LEU A 1 312 ? -16.410 6.813 22.645 1.00 93.06 312 LEU A O 1
ATOM 2409 N N . ILE A 1 313 ? -16.729 6.139 20.522 1.00 95.44 313 ILE A N 1
ATOM 2410 C CA . ILE A 1 313 ? -18.128 6.560 20.406 1.00 95.44 313 ILE A CA 1
ATOM 2411 C C . ILE A 1 313 ? -19.008 5.316 20.335 1.00 95.44 313 ILE A C 1
ATOM 2413 O O . ILE A 1 313 ? -18.776 4.436 19.506 1.00 95.44 313 ILE A O 1
ATOM 2417 N N . VAL A 1 314 ? -20.034 5.243 21.182 1.00 96.75 314 VAL A N 1
ATOM 2418 C CA . VAL A 1 314 ? -20.999 4.137 21.189 1.00 96.75 314 VAL A CA 1
ATOM 2419 C C . VAL A 1 314 ? -22.410 4.646 20.992 1.00 96.75 314 VAL A C 1
ATOM 2421 O O . VAL A 1 314 ? -22.884 5.503 21.736 1.00 96.75 314 VAL A O 1
ATOM 2424 N N . SER A 1 315 ? -23.108 4.058 20.026 1.00 97.00 315 SER A N 1
ATOM 2425 C CA . SER A 1 315 ? -24.500 4.379 19.726 1.00 97.00 315 SER A CA 1
ATOM 2426 C C . SER A 1 315 ? -25.346 3.124 19.525 1.00 97.00 315 SER A C 1
ATOM 2428 O O . SER A 1 315 ? -24.879 2.072 19.084 1.00 97.00 315 SER A O 1
ATOM 2430 N N . ALA A 1 316 ? -26.629 3.221 19.867 1.00 97.06 316 ALA A N 1
ATOM 2431 C CA . ALA A 1 316 ? -27.614 2.173 19.624 1.00 97.06 316 ALA A CA 1
ATOM 2432 C C . ALA A 1 316 ? -28.995 2.795 19.394 1.00 97.06 316 ALA A C 1
ATOM 2434 O O . ALA A 1 316 ? -29.327 3.838 19.954 1.00 97.06 316 ALA A O 1
ATOM 2435 N N . LYS A 1 317 ? -29.835 2.145 18.584 1.00 95.62 317 LYS A N 1
ATOM 2436 C CA . LYS A 1 317 ? -31.168 2.663 18.244 1.00 95.62 317 LYS A CA 1
ATOM 2437 C C . LYS A 1 317 ? -32.030 2.870 19.500 1.00 95.62 317 LYS A C 1
ATOM 2439 O O . LYS A 1 317 ? -32.335 1.908 20.202 1.00 95.62 317 LYS A O 1
ATOM 2444 N N . GLY A 1 318 ? -32.491 4.103 19.723 1.00 93.75 318 GLY A N 1
ATOM 2445 C CA . GLY A 1 318 ? -33.321 4.487 20.875 1.00 93.75 318 GLY A CA 1
ATOM 2446 C C . GLY A 1 318 ? -32.535 4.780 22.159 1.00 93.75 318 GLY A C 1
ATOM 2447 O O . GLY A 1 318 ? -33.138 4.900 23.231 1.00 93.75 318 GLY A O 1
ATOM 2448 N N . TYR A 1 319 ? -31.209 4.877 22.057 1.00 94.50 319 TYR A N 1
ATOM 2449 C CA . TYR A 1 319 ? -30.290 5.202 23.139 1.00 94.50 319 TYR A CA 1
ATOM 2450 C C . TYR A 1 319 ? -29.454 6.424 22.776 1.00 94.50 319 TYR A C 1
ATOM 2452 O O . TYR A 1 319 ? -29.147 6.644 21.609 1.00 94.50 319 TYR A O 1
ATOM 2460 N N . LYS A 1 320 ? -29.090 7.208 23.792 1.00 92.69 320 LYS A N 1
ATOM 2461 C CA . LYS A 1 320 ? -28.198 8.354 23.641 1.00 92.69 320 LYS A CA 1
ATOM 2462 C C . LYS A 1 320 ? -26.808 7.850 23.293 1.00 92.69 320 LYS A C 1
ATOM 2464 O O . LYS A 1 320 ? -26.340 6.878 23.885 1.00 92.69 320 LYS A O 1
ATOM 2469 N N . GLU A 1 321 ? -26.164 8.536 22.363 1.00 94.94 321 GLU A N 1
ATOM 2470 C CA . GLU A 1 321 ? -24.757 8.315 22.062 1.00 94.94 321 GLU A CA 1
ATOM 2471 C C . GLU A 1 321 ? -23.883 8.677 23.271 1.00 94.94 321 GLU A C 1
ATOM 2473 O O . GLU A 1 321 ? -24.164 9.638 23.993 1.00 94.94 321 GLU A O 1
ATOM 2478 N N . VAL A 1 322 ? -22.832 7.890 23.495 1.00 94.44 322 VAL A N 1
ATOM 2479 C CA . VAL A 1 322 ? -21.833 8.122 24.542 1.00 94.44 322 VAL A CA 1
ATOM 2480 C C . VAL A 1 322 ? -20.457 8.218 23.895 1.00 94.44 322 VAL A C 1
ATOM 2482 O O . VAL A 1 322 ? -20.088 7.362 23.094 1.00 94.44 322 VAL A O 1
ATOM 2485 N N . SER A 1 323 ? -19.697 9.245 24.272 1.00 93.69 323 SER A N 1
ATOM 2486 C CA . SER A 1 323 ? -18.285 9.414 23.921 1.00 93.69 323 SER A CA 1
ATOM 2487 C C . SER A 1 323 ? -17.438 9.202 25.170 1.00 93.69 323 SER A C 1
ATOM 2489 O O . SER A 1 323 ? -17.703 9.820 26.201 1.00 93.69 323 SER A O 1
ATOM 2491 N N . ILE A 1 324 ? -16.422 8.353 25.071 1.00 91.31 324 ILE A N 1
ATOM 2492 C CA . ILE A 1 324 ? -15.515 8.000 26.168 1.00 91.31 324 ILE A CA 1
ATOM 2493 C C . ILE A 1 324 ? -14.093 8.329 25.729 1.00 91.31 324 ILE A C 1
ATOM 2495 O O . ILE A 1 324 ? -13.710 7.986 24.610 1.00 91.31 324 ILE A O 1
ATOM 2499 N N . GLU A 1 325 ? -13.323 8.983 26.597 1.00 90.19 325 GLU A N 1
ATOM 2500 C CA . GLU A 1 325 ? -11.875 9.083 26.407 1.00 90.19 325 GLU A CA 1
ATOM 2501 C C . GLU A 1 325 ? -11.247 7.726 26.742 1.00 90.19 325 GLU A C 1
ATOM 2503 O O . GLU A 1 325 ? -11.453 7.175 27.823 1.00 90.19 325 GLU A O 1
ATOM 2508 N N . VAL A 1 326 ? -10.514 7.164 25.792 1.00 85.38 326 VAL A N 1
ATOM 2509 C CA . VAL A 1 326 ? -9.791 5.909 25.934 1.00 85.38 326 VAL A CA 1
ATOM 2510 C C . VAL A 1 326 ? -8.334 6.251 26.181 1.00 85.38 326 VAL A C 1
ATOM 2512 O O . VAL A 1 326 ? -7.571 6.510 25.248 1.00 85.38 326 VAL A O 1
ATOM 2515 N N . GLU A 1 327 ? -7.946 6.252 27.450 1.00 77.06 327 GLU A N 1
ATOM 2516 C CA . GLU A 1 327 ? -6.534 6.308 27.808 1.00 77.06 327 GLU A CA 1
ATOM 2517 C C . GLU A 1 327 ? -5.821 5.026 27.357 1.00 77.06 327 GLU A C 1
ATOM 2519 O O . GLU A 1 327 ? -6.427 3.963 27.188 1.00 77.06 327 GLU A O 1
ATOM 2524 N N . ASN A 1 328 ? -4.513 5.126 27.116 1.00 59.72 328 ASN A N 1
ATOM 2525 C CA . ASN A 1 328 ? -3.704 3.965 26.767 1.00 59.72 32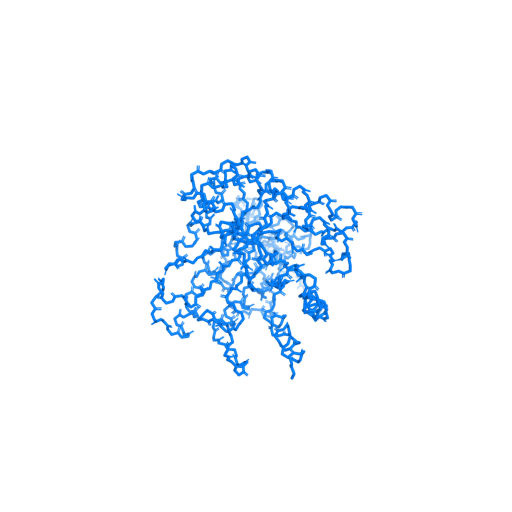8 ASN A CA 1
ATOM 2526 C C . ASN A 1 328 ? -3.765 2.947 27.915 1.00 59.72 328 ASN A C 1
ATOM 2528 O O . ASN A 1 328 ? -3.419 3.273 29.048 1.00 59.72 328 ASN A O 1
ATOM 2532 N N . SER A 1 329 ? -4.150 1.705 27.607 1.00 53.03 329 SER A N 1
ATOM 2533 C CA . SER A 1 329 ? -4.116 0.542 28.502 1.00 53.03 329 SER A CA 1
ATOM 2534 C C . SER A 1 329 ? -5.115 0.504 29.672 1.00 53.03 329 SER A C 1
ATOM 2536 O O . SER A 1 329 ? -4.729 0.538 30.839 1.00 53.03 329 SER A O 1
ATOM 2538 N N . SER A 1 330 ? -6.395 0.226 29.405 1.00 53.03 330 SER A N 1
ATOM 2539 C CA . SER A 1 330 ? -7.192 -0.499 30.406 1.00 53.03 330 SER A CA 1
ATOM 2540 C C . SER A 1 330 ? -7.093 -2.004 30.121 1.00 53.03 330 SER A C 1
ATOM 2542 O O . SER A 1 330 ? -7.787 -2.559 29.274 1.00 53.03 330 SER A O 1
ATOM 2544 N N . LYS A 1 331 ? -6.183 -2.697 30.829 1.00 59.28 331 LYS A N 1
ATOM 2545 C CA . LYS A 1 331 ? -6.142 -4.180 30.860 1.00 59.28 331 LYS A CA 1
ATOM 2546 C C . LYS A 1 331 ? -7.466 -4.778 31.348 1.00 59.28 331 LYS A C 1
ATOM 2548 O O . LYS A 1 331 ? -7.772 -5.937 31.083 1.00 59.28 331 LYS A O 1
ATOM 2553 N N . GLU A 1 332 ? -8.232 -3.978 32.074 1.00 68.69 332 GLU A N 1
ATOM 2554 C CA . GLU A 1 332 ? -9.609 -4.240 32.448 1.00 68.69 332 GLU A CA 1
ATOM 2555 C C . GLU A 1 332 ? -10.490 -3.762 31.286 1.00 68.69 332 GLU A C 1
ATOM 2557 O O . GLU A 1 332 ? -10.441 -2.591 30.908 1.00 68.69 332 GLU A O 1
ATOM 2562 N N . GLY A 1 333 ? -11.217 -4.685 30.649 1.00 81.31 333 GLY A N 1
ATOM 2563 C CA . GLY A 1 333 ? -12.031 -4.384 29.467 1.00 81.31 333 GLY A CA 1
ATOM 2564 C C . GLY A 1 333 ? -12.984 -3.200 29.677 1.00 81.31 333 GLY A C 1
ATOM 2565 O O . GLY A 1 333 ? -13.399 -2.900 30.794 1.00 81.31 333 GLY A O 1
ATOM 2566 N N . ILE A 1 334 ? -13.343 -2.518 28.591 1.00 90.88 334 ILE A N 1
ATOM 2567 C CA . ILE A 1 334 ? -14.135 -1.284 28.655 1.00 90.88 334 ILE A CA 1
ATOM 2568 C C . ILE A 1 334 ? -15.614 -1.621 28.906 1.00 90.88 334 ILE A C 1
ATOM 2570 O O . ILE A 1 334 ? -16.227 -2.361 28.138 1.00 90.88 334 ILE A O 1
ATOM 2574 N N . PHE A 1 335 ? -16.226 -1.043 29.940 1.00 93.00 335 PHE A N 1
ATOM 2575 C CA . PHE A 1 335 ? -17.654 -1.220 30.236 1.00 93.00 335 PHE A CA 1
ATOM 2576 C C . PHE A 1 335 ? -18.437 0.058 29.943 1.00 93.00 335 PHE A C 1
ATOM 2578 O O . PHE A 1 335 ? -18.131 1.123 30.475 1.00 93.00 335 PHE A O 1
ATOM 2585 N N . ILE A 1 336 ? -19.462 -0.049 29.096 1.00 94.44 336 ILE A N 1
ATOM 2586 C CA . ILE A 1 336 ? -20.198 1.103 28.564 1.00 94.44 336 ILE A CA 1
ATOM 2587 C C . ILE A 1 336 ? -21.681 0.927 28.840 1.00 94.44 336 ILE A C 1
ATOM 2589 O O . ILE A 1 336 ? -22.286 -0.047 28.400 1.00 94.44 336 ILE A O 1
ATOM 2593 N N . VAL A 1 337 ? -22.280 1.896 29.529 1.00 95.50 337 VAL A N 1
ATOM 2594 C CA . VAL A 1 337 ? -23.711 1.890 29.846 1.00 95.50 337 VAL A CA 1
ATOM 2595 C C . VAL A 1 337 ? -24.427 2.939 29.002 1.00 95.50 337 VAL A C 1
ATOM 2597 O O . VAL A 1 337 ? -24.208 4.137 29.181 1.00 95.50 337 VAL A O 1
ATOM 2600 N N . LEU A 1 338 ? -25.314 2.506 28.104 1.00 94.50 338 LEU A N 1
ATOM 2601 C CA . LEU A 1 338 ? -26.145 3.413 27.313 1.00 94.50 338 LEU A CA 1
ATOM 2602 C C . LEU A 1 338 ? -27.480 3.712 28.009 1.00 94.50 338 LEU A C 1
ATOM 2604 O O . LEU A 1 338 ? -28.177 2.832 28.526 1.00 94.50 338 LEU A O 1
ATOM 2608 N N . GLN A 1 339 ? -27.872 4.984 27.961 1.00 92.06 339 GLN A N 1
ATOM 2609 C CA . GLN A 1 339 ? -29.147 5.479 28.483 1.00 92.06 339 GLN A CA 1
ATOM 2610 C C . GLN A 1 339 ? -30.145 5.687 27.343 1.00 92.06 339 GLN A C 1
ATOM 2612 O O . GLN A 1 339 ? -29.758 6.058 26.239 1.00 92.06 339 GLN A O 1
ATOM 2617 N N . LYS A 1 340 ? -31.440 5.470 27.584 1.00 90.06 340 LYS A N 1
ATOM 2618 C CA . LYS A 1 340 ? -32.465 5.687 26.550 1.00 90.06 340 LYS A CA 1
ATOM 2619 C C . LYS A 1 340 ? -32.627 7.178 26.230 1.00 90.06 340 LYS A C 1
ATOM 2621 O O . LYS A 1 340 ? -32.612 8.007 27.134 1.00 90.06 340 LYS A O 1
ATOM 2626 N N . GLU A 1 341 ? -32.839 7.517 24.957 1.00 80.75 341 GLU A N 1
ATOM 2627 C CA . GLU A 1 341 ? -33.065 8.911 24.517 1.00 80.75 341 GLU A CA 1
ATOM 2628 C C . GLU A 1 341 ? -34.312 9.524 25.153 1.00 80.75 341 GLU A C 1
ATOM 2630 O O . GLU A 1 341 ? -34.272 10.641 25.664 1.00 80.75 341 GLU A O 1
ATOM 2635 N N . ASN A 1 342 ? -35.400 8.753 25.180 1.00 70.56 342 ASN A N 1
ATOM 2636 C CA . ASN A 1 342 ? -36.699 9.188 25.674 1.00 70.56 342 ASN A CA 1
ATOM 2637 C C . ASN A 1 342 ? -37.039 8.475 26.985 1.00 70.56 342 ASN A C 1
ATOM 2639 O O . ASN A 1 342 ? -37.806 7.510 27.009 1.00 70.56 342 ASN A O 1
ATOM 2643 N N . GLU A 1 343 ? -36.481 8.958 28.094 1.00 60.53 343 GLU A N 1
ATOM 2644 C CA . GLU A 1 343 ? -36.966 8.595 29.426 1.00 60.53 343 GLU A CA 1
ATOM 2645 C C . GLU A 1 343 ? -38.275 9.335 29.725 1.00 60.53 343 GLU A C 1
ATOM 2647 O O . GLU A 1 343 ? -38.322 10.321 30.463 1.00 60.53 343 GLU A O 1
ATOM 2652 N N . ASN A 1 344 ? -39.369 8.870 29.130 1.00 57.16 344 ASN A N 1
ATOM 2653 C CA . ASN A 1 344 ? -40.703 9.324 29.504 1.00 57.16 344 ASN A CA 1
ATOM 2654 C C . ASN A 1 344 ? -41.002 8.972 30.978 1.00 57.16 344 ASN A C 1
ATOM 2656 O O . ASN A 1 344 ? -40.413 8.055 31.548 1.00 57.16 344 ASN A O 1
ATOM 2660 N N . PHE A 1 345 ? -41.918 9.709 31.617 1.00 54.53 345 PHE A N 1
ATOM 2661 C CA . PHE A 1 345 ? -42.232 9.601 33.055 1.00 54.53 345 PHE A CA 1
ATOM 2662 C C . PHE A 1 345 ? -42.451 8.151 33.535 1.00 54.53 345 PHE A C 1
ATOM 2664 O O . PHE A 1 345 ? -42.001 7.766 34.610 1.00 54.53 345 PHE A O 1
ATOM 2671 N N . ILE A 1 346 ? -43.051 7.307 32.688 1.00 58.59 346 ILE A N 1
ATOM 2672 C CA . ILE A 1 346 ? -43.278 5.876 32.943 1.00 58.59 346 ILE A CA 1
ATOM 2673 C C . ILE A 1 346 ? -41.960 5.085 33.045 1.00 58.59 346 ILE A C 1
ATOM 2675 O O . ILE A 1 346 ? -41.863 4.153 33.842 1.00 58.59 346 ILE A O 1
ATOM 2679 N N . TYR A 1 347 ? -40.936 5.432 32.262 1.00 61.44 347 TYR A N 1
ATOM 2680 C CA . TYR A 1 347 ? -39.610 4.817 32.344 1.00 61.44 347 TYR A CA 1
ATOM 2681 C C . TYR A 1 347 ? -38.901 5.184 33.651 1.00 61.44 347 TYR A C 1
ATOM 2683 O O . TYR A 1 347 ? -38.397 4.291 34.333 1.00 61.44 347 TYR A O 1
ATOM 2691 N N . LYS A 1 348 ? -38.957 6.463 34.051 1.00 60.47 348 LYS A N 1
ATOM 2692 C CA . LYS A 1 348 ? -38.430 6.932 35.345 1.00 60.47 348 LYS A CA 1
ATOM 2693 C C . LYS A 1 348 ? -39.145 6.269 36.522 1.00 60.47 348 LYS A C 1
ATOM 2695 O O . LYS A 1 348 ? -38.490 5.800 37.446 1.00 60.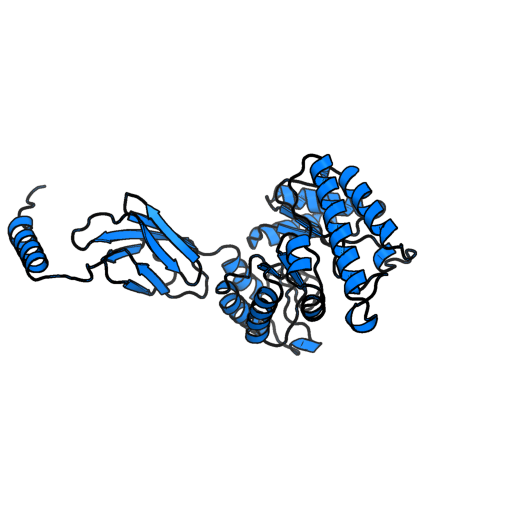47 348 LYS A O 1
ATOM 2700 N N . LEU A 1 349 ? -40.470 6.124 36.442 1.00 59.50 349 LEU A N 1
ATOM 2701 C CA . LEU A 1 349 ? -41.267 5.412 37.442 1.00 59.50 349 LEU A CA 1
ATOM 2702 C C . LEU A 1 349 ? -40.914 3.915 37.501 1.00 59.50 349 LEU A C 1
ATOM 2704 O O . LEU A 1 349 ? -40.801 3.359 38.586 1.00 59.50 349 LEU A O 1
ATOM 2708 N N . LYS A 1 350 ? -40.674 3.255 36.358 1.00 61.31 350 LYS A N 1
ATOM 2709 C CA . LYS A 1 350 ? -40.216 1.853 36.319 1.00 61.31 350 LYS A CA 1
ATOM 2710 C C . LYS A 1 350 ? -38.803 1.667 36.872 1.00 61.31 350 LYS A C 1
ATOM 2712 O O . LYS A 1 350 ? -38.553 0.625 37.468 1.00 61.31 350 LYS A O 1
ATOM 2717 N N . LEU A 1 351 ? -37.892 2.620 36.659 1.00 57.53 351 LEU A N 1
ATOM 2718 C CA . LEU A 1 351 ? -36.566 2.606 37.286 1.00 57.53 351 LEU A CA 1
ATOM 2719 C C . LEU A 1 351 ? -36.681 2.800 38.799 1.00 57.53 351 LEU A C 1
ATOM 2721 O O . LEU A 1 351 ? -36.112 2.013 39.538 1.00 57.53 351 LEU A O 1
ATOM 2725 N N . TRP A 1 352 ? -37.496 3.752 39.254 1.00 65.62 352 TRP A N 1
ATOM 2726 C CA . TRP A 1 352 ? -37.760 3.986 40.676 1.00 65.62 352 TRP A CA 1
ATOM 2727 C C . TRP A 1 352 ? -38.385 2.765 41.374 1.00 65.62 352 TRP A C 1
ATOM 2729 O O . TRP A 1 352 ? -37.924 2.355 42.433 1.00 65.62 352 TRP A O 1
ATOM 2739 N N . ILE A 1 353 ? -39.369 2.110 40.745 1.00 66.19 353 ILE A N 1
ATOM 2740 C CA . ILE A 1 353 ? -39.939 0.842 41.232 1.00 66.19 353 ILE A CA 1
ATOM 2741 C C . ILE A 1 353 ? -38.864 -0.256 41.237 1.00 66.19 353 ILE A C 1
ATOM 2743 O O . ILE A 1 353 ? -38.717 -0.963 42.227 1.00 66.19 353 ILE A O 1
ATOM 2747 N N . ALA A 1 354 ? -38.074 -0.403 40.170 1.00 63.09 354 ALA A N 1
ATOM 2748 C CA . ALA A 1 354 ? -37.005 -1.402 40.136 1.00 63.09 354 ALA A CA 1
ATOM 2749 C C . ALA A 1 354 ? -35.934 -1.166 41.216 1.00 63.09 354 ALA A C 1
ATOM 2751 O O . ALA A 1 354 ? -35.404 -2.137 41.739 1.00 63.09 354 ALA A O 1
ATOM 2752 N N . ASP A 1 355 ? -35.652 0.081 41.590 1.00 63.47 355 ASP A N 1
ATOM 2753 C CA . ASP A 1 355 ? -34.669 0.431 42.622 1.00 63.47 355 ASP A CA 1
ATOM 2754 C C . ASP A 1 355 ? -35.220 0.217 44.048 1.00 63.47 355 ASP A C 1
ATOM 2756 O O . ASP A 1 355 ? -34.505 -0.228 44.948 1.00 63.47 355 ASP A O 1
ATOM 2760 N N . ILE A 1 356 ? -36.528 0.433 44.242 1.00 62.78 356 ILE A N 1
ATOM 2761 C CA . ILE A 1 356 ? -37.242 0.147 45.499 1.00 62.78 356 ILE A CA 1
ATOM 2762 C C . ILE A 1 356 ? -37.405 -1.357 45.731 1.00 62.78 356 ILE A C 1
ATOM 2764 O O . ILE A 1 356 ? -37.215 -1.834 46.847 1.00 62.78 356 ILE A O 1
ATOM 2768 N N . PHE A 1 357 ? -37.738 -2.116 44.687 1.00 58.34 357 PHE A N 1
ATOM 2769 C CA . PHE A 1 357 ? -38.001 -3.554 44.798 1.00 58.34 357 PHE A CA 1
ATOM 2770 C C . PHE A 1 357 ? -36.775 -4.428 44.473 1.00 58.34 357 PHE A C 1
ATOM 2772 O O . PHE A 1 357 ? -36.762 -5.611 44.803 1.00 58.34 357 PHE A O 1
ATOM 2779 N N . GLY A 1 358 ? -35.725 -3.865 43.866 1.00 47.12 358 GLY A N 1
ATOM 2780 C CA . GLY A 1 358 ? -34.480 -4.554 43.500 1.00 47.12 358 GLY A CA 1
ATOM 2781 C C . GLY A 1 358 ? -33.406 -4.570 44.590 1.00 47.12 358 GLY A C 1
ATOM 2782 O O . GLY A 1 358 ? -32.469 -5.361 44.497 1.00 47.12 358 GLY A O 1
ATOM 2783 N N . LYS A 1 359 ? -33.557 -3.778 45.663 1.00 42.31 359 LYS A N 1
ATOM 2784 C CA . LYS A 1 359 ? -32.680 -3.822 46.851 1.00 42.31 359 LYS A CA 1
ATOM 2785 C C . LYS A 1 359 ? -32.939 -5.006 47.794 1.00 42.31 359 LYS A C 1
ATOM 2787 O O . LYS A 1 359 ? -32.313 -5.094 48.845 1.00 42.31 359 LYS A O 1
ATOM 2792 N N . ILE A 1 360 ? -33.774 -5.972 47.400 1.00 38.31 360 ILE A N 1
ATOM 2793 C CA . ILE A 1 360 ? -33.815 -7.303 48.022 1.00 38.31 360 ILE A CA 1
ATOM 2794 C C . ILE A 1 360 ? -33.077 -8.294 47.111 1.00 38.31 360 ILE A C 1
ATOM 2796 O O . ILE A 1 360 ? -33.663 -9.160 46.469 1.00 38.31 360 ILE A O 1
ATOM 2800 N N . LYS A 1 361 ? -31.750 -8.170 47.075 1.00 31.45 361 LYS A N 1
ATOM 2801 C CA . LYS A 1 361 ? -30.858 -9.317 46.879 1.00 31.45 361 LYS A CA 1
ATOM 2802 C C . LYS A 1 361 ? -30.025 -9.462 48.146 1.00 31.45 361 LYS A C 1
ATOM 2804 O O . LYS A 1 361 ? -28.925 -8.937 48.258 1.00 31.45 361 LYS A O 1
ATOM 2809 N N . ILE A 1 362 ? -30.614 -10.148 49.122 1.00 29.50 362 ILE A N 1
ATOM 2810 C CA . ILE A 1 362 ? -29.869 -10.827 50.181 1.00 29.50 362 ILE A CA 1
ATOM 2811 C C . ILE A 1 362 ? -29.528 -12.220 49.643 1.00 29.50 362 ILE A C 1
ATOM 2813 O O . ILE A 1 362 ? -30.398 -12.874 49.064 1.00 29.50 362 ILE A O 1
ATOM 2817 N N . ARG A 1 363 ? -28.304 -12.651 49.976 1.00 26.59 363 ARG A N 1
ATOM 2818 C CA . ARG A 1 363 ? -27.730 -14.010 49.989 1.00 26.59 363 ARG A CA 1
ATOM 2819 C C . ARG A 1 363 ? -26.834 -14.332 48.800 1.00 26.59 363 ARG A C 1
ATOM 2821 O O . ARG A 1 363 ? -27.231 -14.106 47.664 1.00 26.59 363 ARG A O 1
ATOM 2828 N N . PHE A 1 364 ? -25.680 -14.956 48.997 1.00 33.94 364 PHE A N 1
ATOM 2829 C CA . PHE A 1 364 ? -24.844 -15.255 50.172 1.00 33.94 364 PHE A CA 1
ATOM 2830 C C . PHE A 1 364 ? -23.458 -15.561 49.602 1.00 33.94 364 PHE A C 1
ATOM 2832 O O . PHE A 1 364 ? -23.429 -16.052 48.448 1.00 33.94 364 PHE A O 1
#

Organism: NCBI:txid1618545

Mean predicted aligned error: 6.02 Å

Sequence (364 aa):
SFINSINDWVGRIADAGATHIAIGTPYDPEFLPYMKLWVAEARKRGLNVWFRGNFSGWEGWFGYAKIAPGEHILLTKVFIRSNPDLFENGDIFTPCTECENGVIGDPRFTGDVDGFRNFLIESYIASSDSFKSISRNVKSGYFSMNGDVARIVMDKKTTENLGGIVVIDHYVSSPSQLASDITDIATSSGGKVVLGEIGVPIPDIHGDIDIYEQEDWLNNVLALVAKNPDLIGINYWTASGSSTSLWYENGEAKPALGVLSSYYKPEVLSGKVEDSKGRPMSKAKVMVDAKYSISDNAGNFSVVKNPSSSKLIVSAKGYKEVSIEVENSSKEGIFIVLQKENENFIYKLKLWIADIFGKIKIRF

Nearest PDB structures (foldseek):
  6hif-assembly1_Y  TM=7.481E-01  e=1.311E-02  Candidatus Kuenenia stuttgartensis
  3vnl-assembly1_D  TM=4.456E-01  e=4.653E-05  Ruminiclostridium cellulolyticum H10
  7x7w-assembly1_B-2  TM=3.996E-01  e=5.259E-03  Clostridia bacterium
  2hk1-assembly1_A  TM=3.664E-01  e=9.497E-03  Agrobacterium tumefaciens
  1itx-assembly1_A  TM=3.563E-01  e=1.017E+00  Niallia circulans

Radius of gyration: 25.37 Å; Cα contacts (8 Å, |Δi|>4): 670; chains: 1; bounding box: 70×41×77 Å

Secondary structure (DSSP, 8-state):
-HHHHHHHHHHHHHHTT-SEEEE----STTTHHHHHHHHHHHHHTT-EEEE----HHHHTGGGPPPPPHHHHHHHHHHHHHH-TTS--TT-EE-SSTTGGGSTT--HHHH--HHHHHHHHHHHHHHHHHHHHHTT---EE---EEEHHHHHHH--HHHHHHTTSEEEEE---S-HHHHHHHHHHHHHHH-SEEEEEEE-S--HHHH-S--HHHHHHHHHHHHHHHTT-TTEEEEEES-SSSSTT-SB-TTSPBPHHHHHHHHHHS--EEEEEEEETTS-B-TT-EEEETTEEEE--TT-EEEEEPPTT--EEEEE-TTB--EEEE--S--SSPEEEEEPBS---HHHHHHHHHHHHHHT-----

Foldseek 3Di:
DVLVVLLLLLVVCLVLQAQEDEDAQALDPVSVVVLVSNLVSNVVSNHAYEYQYAHCLFLCHPNHPNDDLVVLLVSLLCSLQVCVVSAAAPHEYESHEASLNGDVHQCVPVVPLVVVLVSLLSSLVSNVVSCVVSVYNYQYLQHEHALVSLLSNQAQVSCVSSVQEDEYQYEAQALVVVLVSQVNSCVRNVGAYEDPEDFPDDCVHHNPDDLVVRQVRLLSNLLRNVLPPSYDYYDYPDCDDDNRHQADPVRHGGNNSVSSSCQSVFDKAKAFEEEPVRQGDFQKWKDFRNWIWTAHNRRITIITHRPNTQWIWIDDPQWDIDIDGDDPDPPPHDYHYTYGPDCDPVNVVVVVVCVVVVVPPDDD

pLDDT: mean 92.89, std 12.17, range [26.59, 98.81]

Solvent-accessible surface area (backbone atoms only — not comparable to full-atom values): 19354 Å² total; per-residue (Å²): 107,75,68,58,52,50,48,54,51,44,50,53,47,43,74,38,36,49,63,57,46,79,41,65,57,43,68,42,78,87,41,41,68,60,47,51,50,55,51,54,47,30,49,78,64,71,31,33,46,28,41,47,17,35,51,43,23,40,68,30,45,98,78,37,65,73,46,53,73,72,52,51,44,50,48,49,32,48,52,50,63,75,41,62,85,78,64,52,72,71,20,36,38,18,84,40,48,42,51,42,72,25,74,83,38,36,42,92,77,71,66,43,46,67,62,54,48,49,51,54,43,53,41,31,52,45,46,46,54,29,34,53,75,70,75,42,58,50,47,52,37,56,43,23,27,46,53,71,57,41,69,72,51,38,38,46,69,54,16,54,70,33,74,33,44,45,27,24,35,49,81,65,66,44,48,67,56,51,43,48,50,52,52,50,46,22,64,64,13,70,22,34,30,28,38,54,27,36,53,51,44,44,57,97,57,58,39,96,65,55,66,64,55,37,23,52,49,50,46,53,26,50,52,52,40,73,51,39,89,45,54,78,48,78,37,75,40,37,63,59,96,52,78,22,31,34,30,47,98,90,64,49,75,40,67,37,39,57,52,54,22,37,67,50,54,45,54,70,50,44,31,36,33,22,34,86,81,74,44,54,31,53,64,26,39,40,29,26,85,73,40,67,30,63,18,38,82,73,4,39,38,62,33,61,35,55,80,74,55,49,52,37,40,38,38,38,97,71,34,42,70,46,79,43,80,51,68,90,80,63,92,62,61,49,78,43,72,40,46,61,63,76,71,47,70,66,52,53,51,51,50,53,48,47,57,69,65,55,71,74,75,81,86,131

InterPro domains:
  IPR008969 Carboxypeptidase-like, regulatory domain superfamily [SSF49464] (269-330)
  IPR017853 Glycoside hydrolase superfamily [SSF51445] (6-256)